Protein AF-A0A1F3Y887-F1 (afdb_monomer)

Structure (mmCIF, N/CA/C/O backbone):
data_AF-A0A1F3Y887-F1
#
_entry.id   AF-A0A1F3Y887-F1
#
loop_
_atom_site.group_PDB
_atom_site.id
_atom_site.type_symbol
_atom_site.label_atom_id
_atom_site.label_alt_id
_atom_site.label_comp_id
_atom_site.label_asym_id
_atom_site.label_entity_id
_atom_site.label_seq_id
_atom_site.pdbx_PDB_ins_code
_atom_site.Cartn_x
_atom_site.Cartn_y
_atom_site.Cartn_z
_atom_site.occupancy
_atom_site.B_iso_or_equiv
_atom_site.auth_seq_id
_atom_site.auth_comp_id
_atom_site.auth_asym_id
_atom_site.auth_atom_id
_atom_site.pdbx_PDB_model_num
ATOM 1 N N . MET A 1 1 ? -9.119 21.225 2.019 1.00 35.03 1 MET A N 1
ATOM 2 C CA . MET A 1 1 ? -7.735 20.967 1.572 1.00 35.03 1 MET A CA 1
ATOM 3 C C . MET A 1 1 ? -7.825 19.909 0.485 1.00 35.03 1 MET A C 1
ATOM 5 O O . MET A 1 1 ? -8.314 18.823 0.764 1.00 35.03 1 MET A O 1
ATOM 9 N N . ILE A 1 2 ? -7.555 20.276 -0.768 1.00 31.62 2 ILE A N 1
ATOM 10 C CA . ILE A 1 2 ? -7.731 19.384 -1.922 1.00 31.62 2 ILE A CA 1
ATOM 11 C C . ILE A 1 2 ? -6.555 18.404 -1.921 1.00 31.62 2 ILE A C 1
ATOM 13 O O . ILE A 1 2 ? -5.409 18.824 -2.046 1.00 31.62 2 ILE A O 1
ATOM 17 N N . LEU A 1 3 ? -6.843 17.116 -1.736 1.00 36.31 3 LEU A N 1
ATOM 18 C CA . LEU A 1 3 ? -5.876 16.026 -1.863 1.00 36.31 3 LEU A CA 1
ATOM 19 C C . LEU A 1 3 ? -5.509 15.873 -3.348 1.00 36.31 3 LEU A C 1
ATOM 21 O O . LEU A 1 3 ? -6.095 15.057 -4.052 1.00 36.31 3 LEU A O 1
ATOM 25 N N . SER A 1 4 ? -4.584 16.685 -3.857 1.00 38.50 4 SER A N 1
ATOM 26 C CA . SER A 1 4 ? -4.051 16.534 -5.215 1.00 38.50 4 SER A CA 1
ATOM 27 C C . SER A 1 4 ? -2.600 16.070 -5.168 1.00 38.50 4 SER A C 1
ATOM 29 O O . SER A 1 4 ? -1.685 16.882 -5.048 1.00 38.50 4 SER A O 1
ATOM 31 N N . ASN A 1 5 ? -2.422 14.750 -5.229 1.00 37.84 5 ASN A N 1
ATOM 32 C CA . ASN A 1 5 ? -1.494 14.032 -6.114 1.00 37.84 5 ASN A CA 1
ATOM 33 C C . ASN A 1 5 ? -1.276 12.620 -5.565 1.00 37.84 5 ASN A C 1
ATOM 35 O O . ASN A 1 5 ? -0.404 12.359 -4.743 1.00 37.84 5 ASN A O 1
ATOM 39 N N . GLY A 1 6 ? -2.107 11.704 -6.045 1.00 40.62 6 GLY A N 1
ATOM 40 C CA . GLY A 1 6 ? -2.045 10.284 -5.736 1.00 40.62 6 GLY A CA 1
ATOM 41 C C . GLY A 1 6 ? -3.241 9.635 -6.396 1.00 40.62 6 GLY A C 1
ATOM 42 O O . GLY A 1 6 ? -4.339 9.730 -5.869 1.00 40.62 6 GLY A O 1
ATOM 43 N N . ASN A 1 7 ? -3.022 9.112 -7.604 1.00 45.59 7 ASN A N 1
ATOM 44 C CA . ASN A 1 7 ? -3.988 8.506 -8.519 1.00 45.59 7 ASN A CA 1
ATOM 45 C C . ASN A 1 7 ? -5.209 7.893 -7.797 1.00 45.59 7 ASN A C 1
ATOM 47 O O . ASN A 1 7 ? -5.225 6.709 -7.453 1.00 45.59 7 ASN A O 1
ATOM 51 N N . SER A 1 8 ? -6.245 8.706 -7.564 1.00 46.03 8 SER A N 1
ATOM 52 C CA . SER A 1 8 ? -7.521 8.291 -6.979 1.00 46.03 8 SER A CA 1
ATOM 53 C C . SER A 1 8 ? -8.412 7.703 -8.065 1.00 46.03 8 SER A C 1
ATOM 55 O O . SER A 1 8 ? -9.610 7.980 -8.101 1.00 46.03 8 SER A O 1
ATOM 57 N N . GLY A 1 9 ? -7.800 6.954 -8.985 1.00 58.66 9 GLY A N 1
ATOM 58 C CA . GLY A 1 9 ? -8.503 6.344 -10.087 1.00 58.66 9 GLY A CA 1
ATOM 59 C C . GLY A 1 9 ? -9.628 5.484 -9.532 1.00 58.66 9 GLY A C 1
ATOM 60 O O . GLY A 1 9 ? -9.416 4.678 -8.613 1.00 58.66 9 GLY A O 1
ATOM 61 N N . THR A 1 10 ? -10.816 5.697 -10.077 1.00 68.31 10 THR A N 1
ATOM 62 C CA . THR A 1 10 ? -11.984 4.840 -9.945 1.00 68.31 10 THR A CA 1
ATOM 63 C C . THR A 1 10 ? -11.599 3.377 -10.161 1.00 68.31 10 THR A C 1
ATOM 65 O O . THR A 1 10 ? -10.573 3.031 -10.759 1.00 68.31 10 THR A O 1
ATOM 68 N N . LEU A 1 11 ? -12.443 2.477 -9.667 1.00 68.12 11 LEU A N 1
ATOM 69 C CA . LEU A 1 11 ? -12.258 1.042 -9.857 1.00 68.12 11 LEU A CA 1
ATOM 70 C C . LEU A 1 11 ? -12.068 0.671 -11.337 1.00 68.12 11 LEU A C 1
ATOM 72 O O . LEU A 1 11 ? -11.242 -0.177 -11.668 1.00 68.12 11 LEU A O 1
ATOM 76 N N . GLU A 1 12 ? -12.797 1.353 -12.216 1.00 73.44 12 GLU A N 1
ATOM 77 C CA . GLU A 1 12 ? -12.747 1.181 -13.665 1.00 73.44 12 GLU A CA 1
ATOM 78 C C . GLU A 1 12 ? -11.388 1.587 -14.246 1.00 73.44 12 GLU A C 1
ATOM 80 O O . GLU A 1 12 ? -10.812 0.841 -15.036 1.00 73.44 12 GLU A O 1
ATOM 85 N N . GLU A 1 13 ? -10.807 2.701 -13.795 1.00 77.75 13 GLU A N 1
ATOM 86 C CA . GLU A 1 13 ? -9.466 3.135 -14.215 1.00 77.75 13 GLU A CA 1
ATOM 87 C C . GLU A 1 13 ? -8.376 2.147 -13.772 1.00 77.75 13 GLU A C 1
ATOM 89 O O . GLU A 1 13 ? -7.423 1.872 -14.513 1.00 77.75 13 GLU A O 1
ATOM 94 N N . ARG A 1 14 ? -8.533 1.541 -12.589 1.00 73.50 14 ARG A N 1
ATOM 95 C CA . ARG A 1 14 ? -7.612 0.502 -12.095 1.00 73.50 14 ARG A CA 1
ATOM 96 C C . ARG A 1 14 ? -7.714 -0.783 -12.921 1.00 73.50 14 ARG A C 1
ATOM 98 O O . ARG A 1 14 ? -6.686 -1.357 -13.283 1.00 73.50 14 ARG A O 1
ATOM 105 N N . ILE A 1 15 ? -8.932 -1.212 -13.262 1.00 78.44 15 ILE A N 1
ATOM 106 C CA . ILE A 1 15 ? -9.165 -2.367 -14.146 1.00 78.44 15 ILE A CA 1
ATOM 107 C C . ILE A 1 15 ? -8.620 -2.087 -15.551 1.00 78.44 15 ILE A C 1
ATOM 109 O O . ILE A 1 15 ? -7.962 -2.954 -16.128 1.00 78.44 15 ILE A O 1
ATOM 113 N N . SER A 1 16 ? -8.821 -0.875 -16.078 1.00 83.81 16 SER A N 1
ATOM 114 C CA . SER A 1 16 ? -8.270 -0.459 -17.371 1.00 83.81 16 SER A CA 1
ATOM 115 C C . SER A 1 16 ? -6.748 -0.553 -17.385 1.00 83.81 16 SER A C 1
ATOM 117 O O . SER A 1 16 ? -6.183 -1.133 -18.305 1.00 83.81 16 SER A O 1
ATOM 119 N N . THR A 1 17 ? -6.084 -0.061 -16.336 1.00 84.75 17 THR A N 1
ATOM 120 C CA . THR A 1 17 ? -4.618 -0.103 -16.230 1.00 84.75 17 THR A CA 1
ATOM 121 C C . THR A 1 17 ? -4.093 -1.544 -16.216 1.00 84.75 17 THR A C 1
ATOM 123 O O . THR A 1 17 ? -3.133 -1.864 -16.917 1.00 84.75 17 THR A O 1
ATOM 126 N N . LEU A 1 18 ? -4.738 -2.444 -15.461 1.00 83.88 18 LEU A N 1
ATOM 127 C CA . LEU A 1 18 ? -4.386 -3.869 -15.454 1.00 83.88 18 LEU A CA 1
ATOM 128 C C . LEU A 1 18 ? -4.587 -4.508 -16.835 1.00 83.88 18 LEU A C 1
ATOM 130 O O . LEU A 1 18 ? -3.723 -5.251 -17.302 1.00 83.88 18 LEU A O 1
ATOM 134 N N . ARG A 1 19 ? -5.716 -4.218 -17.492 1.00 89.88 19 ARG A N 1
ATOM 135 C CA . ARG A 1 19 ? -6.014 -4.693 -18.850 1.00 89.88 19 ARG A CA 1
ATOM 136 C C . ARG A 1 19 ? -4.940 -4.241 -19.836 1.00 89.88 19 ARG A C 1
ATOM 138 O O . ARG A 1 19 ? -4.441 -5.064 -20.599 1.00 89.88 19 ARG A O 1
ATOM 145 N N . ASP A 1 20 ? -4.568 -2.966 -19.812 1.00 90.56 20 ASP A N 1
ATOM 146 C CA . ASP A 1 20 ? -3.582 -2.409 -20.736 1.00 90.56 20 ASP A CA 1
ATOM 147 C C . ASP A 1 20 ? -2.194 -3.029 -20.509 1.00 90.56 20 ASP A C 1
ATOM 149 O O . ASP A 1 20 ? -1.546 -3.442 -21.472 1.00 90.56 20 ASP A O 1
ATOM 153 N N . GLY A 1 21 ? -1.791 -3.229 -19.249 1.00 87.25 21 GLY A N 1
ATOM 154 C CA . GLY A 1 21 ? -0.554 -3.939 -18.914 1.00 87.25 21 GLY A CA 1
ATOM 155 C C . GLY A 1 21 ? -0.535 -5.393 -19.402 1.00 87.25 21 GLY A C 1
ATOM 156 O O . GLY A 1 21 ? 0.460 -5.845 -19.965 1.00 87.25 21 GLY A O 1
ATOM 157 N N . LEU A 1 22 ? -1.647 -6.123 -19.258 1.00 89.81 22 LEU A N 1
ATOM 158 C CA . LEU A 1 22 ? -1.779 -7.494 -19.771 1.00 89.81 22 LEU A CA 1
ATOM 159 C C . LEU A 1 22 ? -1.730 -7.546 -21.301 1.00 89.81 22 LEU A C 1
ATOM 161 O O . LEU A 1 22 ? -1.120 -8.453 -21.868 1.00 89.81 22 LEU A O 1
ATOM 165 N N . ARG A 1 23 ? -2.351 -6.573 -21.973 1.00 93.94 23 ARG A N 1
ATOM 166 C CA . ARG A 1 23 ? -2.296 -6.439 -23.431 1.00 93.94 23 ARG A CA 1
ATOM 167 C C . ARG A 1 23 ? -0.856 -6.230 -23.896 1.00 93.94 23 ARG A C 1
ATOM 169 O O . ARG A 1 23 ? -0.402 -6.905 -24.820 1.00 93.94 23 ARG A O 1
ATOM 176 N N . ASP A 1 24 ? -0.124 -5.335 -23.242 1.00 91.94 24 ASP A N 1
ATOM 177 C CA . ASP A 1 24 ? 1.263 -5.042 -23.599 1.00 91.94 24 ASP A CA 1
ATOM 178 C C . ASP A 1 24 ? 2.195 -6.225 -23.302 1.00 91.94 24 ASP A C 1
ATOM 180 O O . ASP A 1 24 ? 3.060 -6.537 -24.123 1.00 91.94 24 ASP A O 1
ATOM 184 N N . GLU A 1 25 ? 1.967 -6.955 -22.206 1.00 92.19 25 GLU A N 1
ATOM 185 C CA . GLU A 1 25 ? 2.653 -8.217 -21.905 1.00 92.19 25 GLU A CA 1
ATOM 186 C C . GLU A 1 25 ? 2.459 -9.243 -23.036 1.00 92.19 25 GLU A C 1
ATOM 188 O O . GLU A 1 25 ? 3.426 -9.825 -23.535 1.00 92.19 25 GLU A O 1
ATOM 193 N N . MET A 1 26 ? 1.216 -9.449 -23.478 1.00 93.94 26 MET A N 1
ATOM 194 C CA . MET A 1 26 ? 0.894 -10.385 -24.560 1.00 93.94 26 MET A CA 1
ATOM 195 C C . MET A 1 26 ? 1.551 -9.973 -25.885 1.00 93.94 26 MET A C 1
ATOM 197 O O . MET A 1 26 ? 2.146 -10.815 -26.560 1.00 93.94 26 MET A O 1
ATOM 201 N N . ARG A 1 27 ? 1.531 -8.677 -26.226 1.00 92.31 27 ARG A N 1
ATOM 202 C CA . ARG A 1 27 ? 2.238 -8.144 -27.403 1.00 92.31 27 ARG A CA 1
ATOM 203 C C . ARG A 1 27 ? 3.744 -8.357 -27.312 1.00 92.31 27 ARG A C 1
ATOM 205 O O . ARG A 1 27 ? 4.367 -8.747 -28.297 1.00 92.31 27 ARG A O 1
ATOM 212 N N . MET A 1 28 ? 4.343 -8.108 -26.147 1.00 91.19 28 MET A N 1
ATOM 213 C CA . MET A 1 28 ? 5.774 -8.339 -25.940 1.00 91.19 28 MET A CA 1
ATOM 214 C C . MET A 1 28 ? 6.146 -9.806 -26.144 1.00 91.19 28 MET A C 1
ATOM 216 O O . MET A 1 28 ? 7.135 -10.075 -26.821 1.00 91.19 28 MET A O 1
ATOM 220 N N . ARG A 1 29 ? 5.340 -10.749 -25.641 1.00 92.25 29 ARG A N 1
ATOM 221 C CA . ARG A 1 29 ? 5.569 -12.187 -25.856 1.00 92.25 29 ARG A CA 1
ATOM 222 C C . ARG A 1 29 ? 5.519 -12.566 -27.339 1.00 92.25 29 ARG A C 1
ATOM 224 O O . ARG A 1 29 ? 6.389 -13.293 -27.800 1.00 92.25 29 ARG A O 1
ATOM 231 N N . LEU A 1 30 ? 4.557 -12.049 -28.106 1.00 91.38 30 LEU A N 1
ATOM 232 C CA . LEU A 1 30 ? 4.491 -12.302 -29.554 1.00 91.38 30 LEU A CA 1
ATOM 233 C C . LEU A 1 30 ? 5.722 -11.759 -30.287 1.00 91.38 30 LEU A C 1
ATOM 235 O O . LEU A 1 30 ? 6.349 -12.485 -31.058 1.00 91.38 30 LEU A O 1
ATOM 239 N N . ARG A 1 31 ? 6.123 -10.521 -29.976 1.00 91.94 31 ARG A N 1
ATOM 240 C CA . ARG A 1 31 ? 7.325 -9.903 -30.555 1.00 91.94 31 ARG A CA 1
ATOM 241 C C . ARG A 1 31 ? 8.602 -10.655 -30.198 1.00 91.94 31 ARG A C 1
ATOM 243 O O . ARG A 1 31 ? 9.470 -10.798 -31.052 1.00 91.94 31 ARG A O 1
ATOM 250 N N . TYR A 1 32 ? 8.702 -11.171 -28.974 1.00 91.62 32 TYR A N 1
ATOM 251 C CA . TYR A 1 32 ? 9.814 -12.025 -28.549 1.00 91.62 32 TYR A CA 1
ATOM 252 C C . TYR A 1 32 ? 9.936 -13.289 -29.416 1.00 91.62 32 TYR A C 1
ATOM 254 O O . TYR A 1 32 ? 11.041 -13.734 -29.709 1.00 91.62 32 TYR A O 1
ATOM 262 N N . HIS A 1 33 ? 8.813 -13.819 -29.903 1.00 93.88 33 HIS A N 1
ATOM 263 C CA . HIS A 1 33 ? 8.773 -14.942 -30.841 1.00 93.88 33 HIS A CA 1
ATOM 264 C C . HIS A 1 33 ? 8.829 -14.523 -32.323 1.00 93.88 33 HIS A C 1
ATOM 266 O O . HIS A 1 33 ? 8.567 -15.344 -33.199 1.00 93.88 33 HIS A O 1
ATOM 272 N N . GLY A 1 34 ? 9.162 -13.263 -32.627 1.00 94.75 34 GLY A N 1
ATOM 273 C CA . GLY A 1 34 ? 9.266 -12.753 -33.999 1.00 94.75 34 GLY A CA 1
ATOM 274 C C . GLY A 1 34 ? 7.923 -12.545 -34.705 1.00 94.75 34 GLY A C 1
ATOM 275 O O . GLY A 1 34 ? 7.896 -12.322 -35.913 1.00 94.75 34 GLY A O 1
ATOM 276 N N . ILE A 1 35 ? 6.807 -12.604 -33.973 1.00 95.44 35 ILE A N 1
ATOM 277 C CA . ILE A 1 35 ? 5.462 -12.453 -34.527 1.00 95.44 35 ILE A CA 1
ATOM 278 C C . ILE A 1 35 ? 5.025 -10.994 -34.386 1.00 95.44 35 ILE A C 1
ATOM 280 O O . ILE A 1 35 ? 4.927 -10.469 -33.275 1.00 95.44 35 ILE A O 1
ATOM 284 N N . GLN A 1 36 ? 4.734 -10.345 -35.514 1.00 93.94 36 GLN A N 1
ATOM 285 C CA . GLN A 1 36 ? 4.068 -9.041 -35.532 1.00 93.94 36 GLN A CA 1
ATOM 286 C C . GLN A 1 36 ? 2.547 -9.256 -35.521 1.00 93.94 36 GLN A C 1
ATOM 288 O O . GLN A 1 36 ? 2.039 -9.897 -36.444 1.00 93.94 36 GLN A O 1
ATOM 293 N N . PRO A 1 37 ? 1.816 -8.765 -34.502 1.00 91.50 37 PRO A N 1
ATOM 294 C CA . PRO A 1 37 ? 0.368 -8.921 -34.447 1.00 91.50 37 PRO A CA 1
ATOM 295 C C . PRO A 1 37 ? -0.305 -8.234 -35.641 1.00 91.50 37 PRO A C 1
ATOM 297 O O . PRO A 1 37 ? -0.046 -7.064 -35.921 1.00 91.50 37 PRO A O 1
ATOM 300 N N . ASN A 1 38 ? -1.178 -8.958 -36.340 1.00 94.75 38 ASN A N 1
ATOM 301 C CA . ASN A 1 38 ? -2.104 -8.364 -37.305 1.00 94.75 38 ASN A CA 1
ATOM 302 C C . ASN A 1 38 ? -3.398 -7.908 -36.595 1.00 94.75 38 ASN A C 1
ATOM 304 O O . ASN A 1 38 ? -3.539 -8.073 -35.384 1.00 94.75 38 ASN A O 1
ATOM 308 N N . MET A 1 39 ? -4.352 -7.343 -37.341 1.00 95.12 39 MET A N 1
ATOM 309 C CA . MET A 1 39 ? -5.591 -6.804 -36.762 1.00 95.12 39 MET A CA 1
ATOM 310 C C . MET A 1 39 ? -6.402 -7.851 -35.981 1.00 95.12 39 MET A C 1
ATOM 312 O O . MET A 1 39 ? -6.848 -7.570 -34.871 1.00 95.12 39 MET A O 1
ATOM 316 N N . ASP A 1 40 ? -6.551 -9.064 -36.514 1.00 96.00 40 ASP A N 1
ATOM 317 C CA . ASP A 1 40 ? -7.315 -10.129 -35.852 1.00 96.00 40 ASP A CA 1
ATOM 318 C C . ASP A 1 40 ? -6.644 -10.569 -34.546 1.00 96.00 40 ASP A C 1
ATOM 320 O O . ASP A 1 40 ? -7.308 -10.783 -33.531 1.00 96.00 40 ASP A O 1
ATOM 324 N N . MET A 1 41 ? -5.310 -10.639 -34.545 1.00 94.94 41 MET A N 1
ATOM 325 C CA . MET A 1 41 ? -4.537 -10.913 -33.336 1.00 94.94 41 MET A CA 1
ATOM 326 C C . MET A 1 41 ? -4.669 -9.783 -32.314 1.00 94.94 41 MET A C 1
ATOM 328 O O . MET A 1 41 ? -4.807 -10.063 -31.131 1.00 94.94 41 MET A O 1
ATOM 332 N N . GLU A 1 42 ? -4.654 -8.518 -32.733 1.00 95.31 42 GLU A N 1
ATOM 333 C CA . GLU A 1 42 ? -4.853 -7.380 -31.824 1.00 95.31 42 GLU A CA 1
ATOM 334 C C . GLU A 1 42 ? -6.239 -7.407 -31.163 1.00 95.31 42 GLU A C 1
ATOM 336 O O . GLU A 1 42 ? -6.353 -7.153 -29.960 1.00 95.31 42 GLU A O 1
ATOM 341 N N . ILE A 1 43 ? -7.277 -7.789 -31.913 1.00 94.69 43 ILE A N 1
ATOM 342 C CA . ILE A 1 43 ? -8.631 -7.987 -31.382 1.00 94.69 43 ILE A CA 1
ATOM 343 C C . ILE A 1 43 ? -8.650 -9.135 -30.356 1.00 94.69 43 ILE A C 1
ATOM 345 O O . ILE A 1 43 ? -9.168 -8.961 -29.251 1.00 94.69 43 ILE A O 1
ATOM 349 N N . ASP A 1 44 ? -8.051 -10.289 -30.670 1.00 95.06 44 ASP A N 1
ATOM 350 C CA . ASP A 1 44 ? -7.966 -11.428 -29.740 1.00 95.06 44 ASP A CA 1
ATOM 351 C C . ASP A 1 44 ? -7.175 -11.075 -28.468 1.00 95.06 44 ASP A C 1
ATOM 353 O O . ASP A 1 44 ? -7.621 -11.361 -27.355 1.00 95.06 44 ASP A O 1
ATOM 357 N N . ILE A 1 45 ? -6.037 -10.383 -28.601 1.00 94.31 45 ILE A N 1
ATOM 358 C CA . ILE A 1 45 ? -5.246 -9.905 -27.458 1.00 94.31 45 ILE A CA 1
ATOM 359 C C . ILE A 1 45 ? -6.098 -8.988 -26.577 1.00 94.31 45 ILE A C 1
ATOM 361 O O . ILE A 1 45 ? -6.083 -9.145 -25.355 1.00 94.31 45 ILE A O 1
ATOM 365 N N . PHE A 1 46 ? -6.842 -8.047 -27.168 1.00 93.50 46 PHE A N 1
ATOM 366 C CA . PHE A 1 46 ? -7.708 -7.142 -26.415 1.00 93.50 46 PHE A CA 1
ATOM 367 C C . PHE A 1 46 ? -8.731 -7.916 -25.573 1.00 93.50 46 PHE A C 1
ATOM 369 O O . PHE A 1 46 ? -8.774 -7.738 -24.352 1.00 93.50 46 PHE A O 1
ATOM 376 N N . PHE A 1 47 ? -9.491 -8.827 -26.190 1.00 94.06 47 PHE A N 1
ATOM 377 C CA . PHE A 1 47 ? -10.506 -9.611 -25.482 1.00 94.06 47 PHE A CA 1
ATOM 378 C C . PHE A 1 47 ? -9.902 -10.515 -24.402 1.00 94.06 47 PHE A C 1
ATOM 380 O O . PHE A 1 47 ? -10.442 -10.615 -23.298 1.00 94.06 47 PHE A O 1
ATOM 387 N N . ARG A 1 48 ? -8.757 -11.152 -24.671 1.00 93.25 48 ARG A N 1
ATOM 388 C CA . ARG A 1 48 ? -8.070 -11.991 -23.677 1.00 93.25 48 ARG A CA 1
ATOM 389 C C . ARG A 1 48 ? -7.547 -11.180 -22.502 1.00 93.25 48 ARG A C 1
ATOM 391 O O . ARG A 1 48 ? -7.665 -11.626 -21.360 1.00 93.25 48 ARG A O 1
ATOM 398 N N . ALA A 1 49 ? -6.965 -10.013 -22.762 1.00 91.62 49 ALA A N 1
ATOM 399 C CA . ALA A 1 49 ? -6.490 -9.117 -21.717 1.00 91.62 49 ALA A CA 1
ATOM 400 C C . ALA A 1 49 ? -7.653 -8.639 -20.838 1.00 91.62 49 ALA A C 1
ATOM 402 O O . ALA A 1 49 ? -7.530 -8.648 -19.615 1.00 91.62 49 ALA A O 1
ATOM 403 N N . GLU A 1 50 ? -8.797 -8.306 -21.440 1.00 91.25 50 GLU A N 1
ATOM 404 C CA . GLU A 1 50 ? -10.013 -7.916 -20.725 1.00 91.25 50 GLU A CA 1
ATOM 405 C C . GLU A 1 50 ? -10.560 -9.048 -19.846 1.00 91.25 50 GLU A C 1
ATOM 407 O O . GLU A 1 50 ? -10.744 -8.861 -18.641 1.00 91.25 50 GLU A O 1
ATOM 412 N N . GLN A 1 51 ? -10.742 -10.250 -20.402 1.00 92.56 51 GLN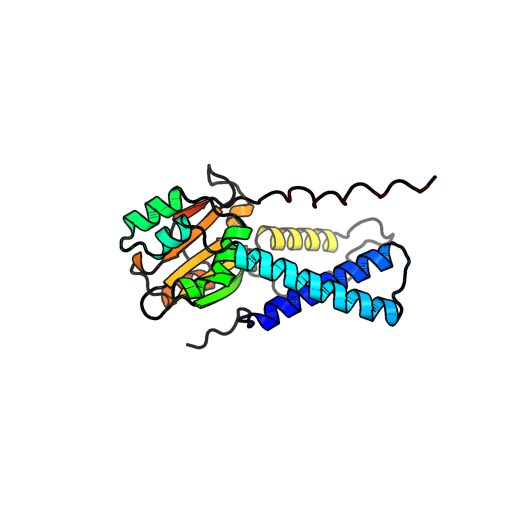 A N 1
ATOM 413 C CA . GLN A 1 51 ? -11.213 -11.406 -19.634 1.00 92.56 51 GLN A CA 1
ATOM 414 C C . GLN A 1 51 ? -10.258 -11.759 -18.490 1.00 92.56 51 GLN A C 1
ATOM 416 O O . GLN A 1 51 ? -10.696 -12.030 -17.371 1.00 92.56 51 GLN A O 1
ATOM 421 N N . LYS A 1 52 ? -8.944 -11.726 -18.743 1.00 90.81 52 LYS A N 1
ATOM 422 C CA . LYS A 1 52 ? -7.928 -12.015 -17.726 1.00 90.81 52 LYS A CA 1
ATOM 423 C C . LYS A 1 52 ? -7.907 -10.942 -16.635 1.00 90.81 52 LYS A C 1
ATOM 425 O O . LYS A 1 52 ? -7.847 -11.300 -15.461 1.00 90.81 52 LYS A O 1
ATOM 430 N N . ALA A 1 53 ? -8.006 -9.659 -16.991 1.00 87.25 53 ALA A N 1
ATOM 431 C CA . ALA A 1 53 ? -8.105 -8.565 -16.025 1.00 87.25 53 ALA A CA 1
ATOM 432 C C . ALA A 1 53 ? -9.342 -8.728 -15.136 1.00 87.25 53 ALA A C 1
ATOM 434 O O . ALA A 1 53 ? -9.219 -8.688 -13.912 1.00 87.25 53 ALA A O 1
ATOM 435 N N . LYS A 1 54 ? -10.507 -9.010 -15.735 1.00 88.75 54 LYS A N 1
ATOM 436 C CA . LYS A 1 54 ? -11.749 -9.274 -15.001 1.00 88.75 54 LYS A CA 1
ATOM 437 C C . LYS A 1 54 ? -11.615 -10.479 -14.068 1.00 88.75 54 LYS A C 1
ATOM 439 O O . LYS A 1 54 ? -11.976 -10.388 -12.903 1.00 88.75 54 LYS A O 1
ATOM 444 N N . ALA A 1 55 ? -11.047 -11.587 -14.541 1.00 89.50 55 ALA A N 1
ATOM 445 C CA . ALA A 1 55 ? -10.877 -12.789 -13.727 1.00 89.50 55 ALA A CA 1
ATOM 446 C C . ALA A 1 55 ? -9.914 -12.573 -12.546 1.00 89.50 55 ALA A C 1
ATOM 448 O O . ALA A 1 55 ? -10.150 -13.085 -11.451 1.00 89.50 55 ALA A O 1
ATOM 449 N N . ILE A 1 56 ? -8.827 -11.817 -12.751 1.00 85.19 56 ILE A N 1
ATOM 450 C CA . ILE A 1 56 ? -7.915 -11.414 -11.671 1.00 85.19 56 ILE A CA 1
ATOM 451 C C . ILE A 1 56 ? -8.660 -10.533 -10.671 1.00 85.19 56 ILE A C 1
ATOM 453 O O . ILE A 1 56 ? -8.579 -10.777 -9.470 1.00 85.19 56 ILE A O 1
ATOM 457 N N . PHE A 1 57 ? -9.401 -9.544 -11.164 1.00 86.44 57 PHE A N 1
ATOM 458 C CA . PHE A 1 57 ? -10.170 -8.633 -10.334 1.00 86.44 57 PHE A CA 1
ATOM 459 C C . PHE A 1 57 ? -11.201 -9.374 -9.472 1.00 86.44 57 PHE A C 1
ATOM 461 O O . PHE A 1 57 ? -11.184 -9.236 -8.251 1.00 86.44 57 PHE A O 1
ATOM 468 N N . ASP A 1 58 ? -12.030 -10.221 -10.084 1.00 88.50 58 ASP A N 1
ATOM 469 C CA . ASP A 1 58 ? -13.047 -11.016 -9.393 1.00 88.50 58 ASP A CA 1
ATOM 470 C C . ASP A 1 58 ? -12.409 -11.924 -8.335 1.00 88.50 58 ASP A C 1
ATOM 472 O O . ASP A 1 58 ? -12.898 -12.015 -7.211 1.00 88.50 58 ASP A O 1
ATOM 476 N N . ARG A 1 59 ? -11.267 -12.550 -8.651 1.00 89.06 59 ARG A N 1
ATOM 477 C CA . ARG A 1 59 ? -10.520 -13.374 -7.690 1.00 89.06 59 ARG A CA 1
ATOM 478 C C . ARG A 1 59 ? -10.047 -12.562 -6.486 1.00 89.06 59 ARG A C 1
ATOM 480 O O . ARG A 1 59 ? -10.180 -13.030 -5.361 1.00 89.06 59 ARG A O 1
ATOM 487 N N . MET A 1 60 ? -9.490 -11.374 -6.715 1.00 85.00 60 MET A N 1
ATOM 488 C CA . MET A 1 60 ? -9.002 -10.509 -5.636 1.00 85.00 60 MET A CA 1
ATOM 489 C C . MET A 1 60 ? -10.147 -9.936 -4.803 1.00 85.00 60 MET A C 1
ATOM 491 O O . MET A 1 60 ? -10.030 -9.848 -3.586 1.00 85.00 60 MET A O 1
ATOM 495 N N . LYS A 1 61 ? -11.273 -9.595 -5.435 1.00 87.31 61 LYS A N 1
ATOM 496 C CA . LYS A 1 61 ? -12.475 -9.153 -4.729 1.00 87.31 61 LYS A CA 1
ATOM 497 C C . LYS A 1 61 ? -13.027 -10.274 -3.846 1.00 87.31 61 LYS A C 1
ATOM 499 O O . LYS A 1 61 ? -13.231 -10.060 -2.657 1.00 87.31 61 LYS A O 1
ATOM 504 N N . ASN A 1 62 ? -13.148 -11.485 -4.390 1.00 92.44 62 ASN A N 1
ATOM 505 C CA . ASN A 1 62 ? -13.647 -12.660 -3.671 1.00 92.44 62 ASN A CA 1
ATOM 506 C C . ASN A 1 62 ? -12.708 -13.16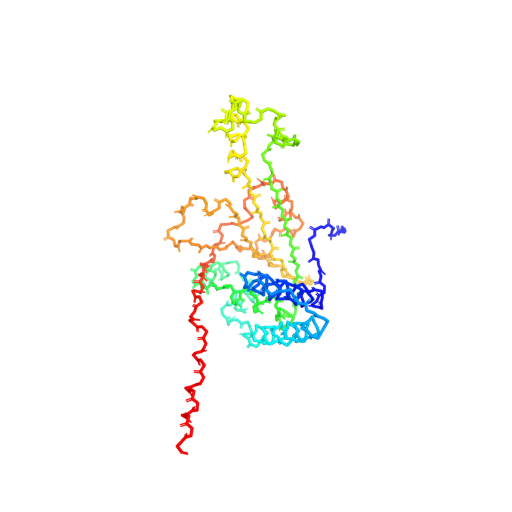0 -2.560 1.00 92.44 62 ASN A C 1
ATOM 508 O O . ASN A 1 62 ? -13.157 -13.904 -1.694 1.00 92.44 62 ASN A O 1
ATOM 512 N N . HIS A 1 63 ? -11.430 -12.755 -2.554 1.00 91.62 63 HIS A N 1
ATOM 513 C CA . HIS A 1 63 ? -10.525 -12.992 -1.416 1.00 91.62 63 HIS A CA 1
ATOM 514 C C . HIS A 1 63 ? -11.045 -12.326 -0.133 1.00 91.62 63 HIS A C 1
ATOM 516 O O . HIS A 1 63 ? -10.817 -12.830 0.963 1.00 91.62 63 HIS A O 1
ATOM 522 N N . GLY A 1 64 ? -11.788 -11.222 -0.274 1.00 93.62 64 GLY A N 1
ATOM 523 C CA . GLY A 1 64 ? -12.415 -10.519 0.837 1.00 93.62 64 GLY A CA 1
ATOM 524 C C . GLY A 1 64 ? -11.412 -9.848 1.775 1.00 93.62 64 GLY A C 1
ATOM 525 O O . GLY A 1 64 ? -10.251 -9.608 1.433 1.00 93.62 64 GLY A O 1
ATOM 526 N N . ILE A 1 65 ? -11.890 -9.523 2.978 1.00 96.06 65 ILE A N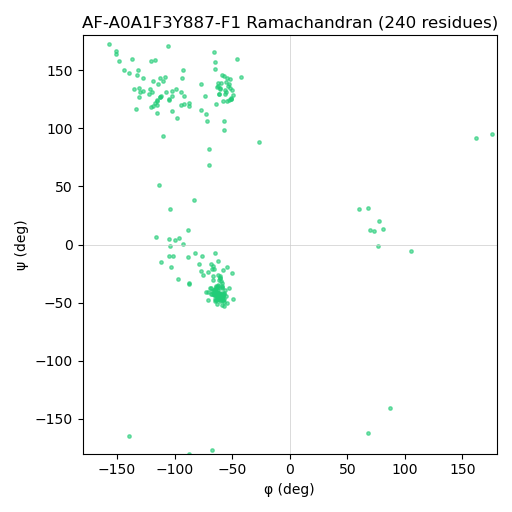 1
ATOM 527 C CA . ILE A 1 65 ? -11.072 -8.965 4.057 1.00 96.06 65 ILE A CA 1
ATOM 528 C C . ILE A 1 65 ? -10.828 -10.060 5.088 1.00 96.06 65 ILE A C 1
ATOM 530 O O . ILE A 1 65 ? -11.775 -10.635 5.629 1.00 96.06 65 ILE A O 1
ATOM 534 N N . LYS A 1 66 ? -9.555 -10.307 5.388 1.00 95.44 66 LYS A N 1
ATOM 535 C CA . LYS A 1 66 ? -9.117 -11.218 6.445 1.00 95.44 66 LYS A CA 1
ATOM 536 C C . LYS A 1 66 ? -9.649 -10.772 7.816 1.00 95.44 66 LYS A C 1
ATOM 538 O O . LYS A 1 66 ? -9.634 -9.582 8.128 1.00 95.44 66 LYS A O 1
ATOM 543 N N . ASP A 1 67 ? -10.103 -11.706 8.648 1.00 97.06 67 ASP A N 1
ATOM 544 C CA . ASP A 1 67 ? -10.796 -11.378 9.903 1.00 97.06 67 ASP A CA 1
ATOM 545 C C . ASP A 1 67 ? -9.918 -10.607 10.894 1.00 97.06 67 ASP A C 1
ATOM 547 O O . ASP A 1 67 ? -10.390 -9.685 11.554 1.00 97.06 67 ASP A O 1
ATOM 551 N N . GLU A 1 68 ? -8.619 -10.891 10.942 1.00 97.00 68 GLU A N 1
ATOM 552 C CA . GLU A 1 68 ? -7.675 -10.144 11.771 1.00 97.00 68 GLU A CA 1
ATOM 553 C C . GLU A 1 68 ? -7.506 -8.688 11.303 1.00 97.00 68 GLU A C 1
ATOM 555 O O . GLU A 1 68 ? -7.305 -7.803 12.135 1.00 97.00 68 GLU A O 1
ATOM 560 N N . LEU A 1 69 ? -7.645 -8.407 9.998 1.00 97.44 69 LEU A N 1
ATOM 561 C CA . LEU A 1 69 ? -7.691 -7.033 9.481 1.00 97.44 69 LEU A CA 1
ATOM 562 C C . LEU A 1 69 ? -9.002 -6.344 9.873 1.00 97.44 69 LEU A C 1
ATOM 564 O O . LEU A 1 69 ? -8.969 -5.191 10.300 1.00 97.44 69 LEU A O 1
ATOM 568 N N . LYS A 1 70 ? -10.143 -7.046 9.809 1.00 98.12 70 LYS A N 1
ATOM 569 C CA . LYS A 1 70 ? -11.425 -6.509 10.308 1.00 98.12 70 LYS A CA 1
ATOM 570 C C . LYS A 1 70 ? -11.330 -6.163 11.793 1.00 98.12 70 LYS A C 1
ATOM 572 O O . LYS A 1 70 ? -11.761 -5.086 12.202 1.00 98.12 70 LYS A O 1
ATOM 577 N N . ALA A 1 71 ? -10.725 -7.047 12.587 1.00 98.00 71 ALA A N 1
ATOM 578 C CA . ALA A 1 71 ? -10.504 -6.841 14.013 1.00 98.00 71 ALA A CA 1
ATOM 579 C C . ALA A 1 71 ? -9.569 -5.653 14.280 1.00 98.00 71 ALA A C 1
ATOM 581 O O . ALA A 1 71 ? -9.863 -4.833 15.145 1.00 98.00 71 ALA A O 1
ATOM 582 N N . LEU A 1 72 ? -8.479 -5.520 13.515 1.00 98.25 72 LEU A N 1
ATOM 583 C CA . LEU A 1 72 ? -7.562 -4.381 13.620 1.00 98.25 72 LEU A CA 1
ATOM 584 C C . LEU A 1 72 ? -8.279 -3.049 13.357 1.00 98.25 72 LEU A C 1
ATOM 586 O O . LEU A 1 72 ? -8.075 -2.087 14.094 1.00 98.25 72 LEU A O 1
ATOM 590 N N . PHE A 1 73 ? -9.124 -3.007 12.327 1.00 97.75 73 PHE A N 1
ATOM 591 C CA . PHE A 1 73 ? -9.845 -1.804 11.910 1.00 97.75 73 PHE A CA 1
ATOM 592 C C . PHE A 1 73 ? -11.041 -1.484 12.812 1.00 97.75 73 PHE A C 1
ATOM 594 O O . PHE A 1 73 ? -11.441 -0.332 12.905 1.00 97.75 73 PHE A O 1
ATOM 601 N N . SER A 1 74 ? -11.575 -2.481 13.518 1.00 96.88 74 SER A N 1
ATOM 602 C CA . SER A 1 74 ? -12.666 -2.308 14.488 1.00 96.88 74 SER A CA 1
ATOM 603 C C . SER A 1 74 ? -12.169 -2.092 15.924 1.00 96.88 74 SER A C 1
ATOM 605 O O . SER A 1 74 ? -12.977 -1.983 16.848 1.00 96.88 74 SER A O 1
ATOM 607 N N . ALA A 1 75 ? -10.851 -2.073 16.148 1.00 97.94 75 ALA A N 1
ATOM 608 C CA . ALA A 1 75 ? -10.277 -1.887 17.474 1.00 97.94 75 ALA A CA 1
ATOM 609 C C . ALA A 1 75 ? -10.654 -0.507 18.036 1.00 97.94 75 ALA A C 1
ATOM 611 O O . ALA A 1 75 ? -10.528 0.511 17.365 1.00 97.94 75 ALA A O 1
ATOM 612 N N . THR A 1 76 ? -11.059 -0.460 19.305 1.00 96.94 76 THR A N 1
ATOM 613 C CA . THR A 1 76 ? -11.489 0.794 19.965 1.00 96.94 76 THR A CA 1
ATOM 614 C C . THR A 1 76 ? -10.412 1.392 20.863 1.00 96.94 76 THR A C 1
ATOM 616 O O . THR A 1 76 ? -10.543 2.505 21.369 1.00 96.94 76 THR A O 1
ATOM 619 N N . ARG A 1 77 ? -9.329 0.643 21.105 1.00 97.69 77 ARG A N 1
ATOM 620 C CA . ARG A 1 77 ? -8.240 1.032 22.002 1.00 97.69 77 ARG A CA 1
ATOM 621 C C . ARG A 1 77 ? -6.896 0.837 21.322 1.00 97.69 77 ARG A C 1
ATOM 623 O O . ARG A 1 77 ? -6.603 -0.238 20.806 1.00 97.69 77 ARG A O 1
ATOM 630 N N . LYS A 1 78 ? -6.012 1.833 21.437 1.00 96.69 78 LYS A N 1
ATOM 631 C CA . LYS A 1 78 ? -4.638 1.779 20.905 1.00 96.69 78 LYS A CA 1
ATOM 632 C C . LYS A 1 78 ? -3.898 0.493 21.290 1.00 96.69 78 LYS A C 1
ATOM 634 O O . LYS A 1 78 ? -3.311 -0.160 20.436 1.00 96.69 78 LYS A O 1
ATOM 639 N N . LYS A 1 79 ? -3.959 0.092 22.566 1.00 96.94 79 LYS A N 1
ATOM 640 C CA . LYS A 1 79 ? -3.301 -1.132 23.068 1.00 96.94 79 LYS A CA 1
ATOM 641 C C . LYS A 1 79 ? -3.781 -2.399 22.348 1.00 96.94 79 LYS A C 1
ATOM 643 O O . LYS A 1 79 ? -2.991 -3.308 22.115 1.00 96.94 79 LYS A O 1
ATOM 648 N N . GLU A 1 80 ? -5.065 -2.461 22.014 1.00 97.88 80 GLU A N 1
ATOM 649 C CA . GLU A 1 80 ? -5.652 -3.582 21.286 1.00 97.88 80 GLU A CA 1
ATOM 650 C C . GLU A 1 80 ? -5.181 -3.601 19.832 1.00 97.88 80 GLU A C 1
ATOM 652 O O . GLU A 1 80 ? -4.699 -4.635 19.377 1.00 97.88 80 GLU A O 1
ATOM 657 N N . ALA A 1 81 ? -5.224 -2.455 19.150 1.00 97.69 81 ALA A N 1
ATOM 658 C CA . ALA A 1 81 ? -4.735 -2.334 17.780 1.00 97.69 81 ALA A CA 1
ATOM 659 C C . ALA A 1 81 ? -3.252 -2.727 17.663 1.00 97.69 81 ALA A C 1
ATOM 661 O O . ALA A 1 81 ? -2.890 -3.504 16.786 1.00 97.69 81 ALA A O 1
ATOM 662 N N . VAL A 1 82 ? -2.405 -2.272 18.597 1.00 97.25 82 VAL A N 1
ATOM 663 C CA . VAL A 1 82 ? -0.981 -2.657 18.667 1.00 97.25 82 VAL A CA 1
ATOM 664 C C . VAL A 1 82 ? -0.819 -4.169 18.830 1.00 97.25 82 VAL A C 1
ATOM 666 O O . VAL A 1 82 ? -0.004 -4.778 18.141 1.00 97.25 82 VAL A O 1
ATOM 669 N N . ARG A 1 83 ? -1.602 -4.792 19.720 1.00 97.50 83 ARG A N 1
ATOM 670 C CA . ARG A 1 83 ? -1.556 -6.242 19.945 1.00 97.50 83 ARG A CA 1
ATOM 671 C C . ARG A 1 83 ? -1.948 -7.019 18.687 1.00 97.50 83 ARG A C 1
ATOM 673 O O . ARG A 1 83 ? -1.265 -7.978 18.352 1.00 97.50 83 ARG A O 1
ATOM 680 N N . ILE A 1 84 ? -3.031 -6.619 18.016 1.00 98.00 84 ILE A N 1
ATOM 681 C CA . ILE A 1 84 ? -3.511 -7.282 16.794 1.00 98.00 84 ILE A CA 1
ATOM 682 C C . ILE A 1 84 ? -2.488 -7.116 15.669 1.00 98.00 84 ILE A C 1
ATOM 684 O O . ILE A 1 84 ? -2.106 -8.105 15.050 1.00 98.00 84 ILE A O 1
ATOM 688 N N . ALA A 1 85 ? -2.001 -5.893 15.441 1.00 96.56 85 ALA A N 1
ATOM 689 C CA . ALA A 1 85 ? -1.000 -5.611 14.416 1.00 96.56 85 ALA A CA 1
ATOM 690 C C . ALA A 1 85 ? 0.278 -6.441 14.621 1.00 96.56 85 ALA A C 1
ATOM 692 O O . ALA A 1 85 ? 0.786 -7.024 13.667 1.00 96.56 85 ALA A O 1
ATOM 693 N N . GLY A 1 86 ? 0.737 -6.580 15.871 1.00 94.19 86 GLY A N 1
ATOM 694 C CA . GLY A 1 86 ? 1.937 -7.349 16.207 1.00 94.19 86 GLY A CA 1
ATOM 695 C C . GLY A 1 86 ? 1.838 -8.859 15.961 1.00 94.19 86 GLY A C 1
ATOM 696 O O . GLY A 1 86 ? 2.871 -9.510 15.822 1.00 94.19 86 GLY A O 1
ATOM 697 N N . THR A 1 87 ? 0.633 -9.435 15.887 1.00 94.75 87 THR A N 1
ATOM 698 C CA . THR A 1 87 ? 0.438 -10.857 15.537 1.00 94.75 87 THR A CA 1
ATOM 699 C C . THR A 1 87 ? -0.068 -11.059 14.111 1.00 94.75 87 THR A C 1
ATOM 701 O O . THR A 1 87 ? -0.125 -12.190 13.628 1.00 94.75 87 THR A O 1
ATOM 704 N N . LEU A 1 88 ? -0.463 -9.984 13.429 1.00 95.38 88 LEU A N 1
ATOM 705 C CA . LEU A 1 88 ? -0.998 -10.040 12.080 1.00 95.38 88 LEU A CA 1
ATOM 706 C C . LEU A 1 88 ? 0.122 -10.317 11.072 1.00 95.38 88 LEU A C 1
ATOM 708 O O . LEU A 1 88 ? 1.123 -9.607 10.998 1.00 95.38 88 LEU A O 1
ATOM 712 N N . THR A 1 89 ? -0.098 -11.336 10.244 1.00 94.31 89 THR A N 1
ATOM 713 C CA . THR A 1 89 ? 0.638 -11.527 8.992 1.00 94.31 89 THR A CA 1
ATOM 714 C C . THR A 1 89 ? -0.266 -11.154 7.830 1.00 94.31 89 THR A C 1
ATOM 716 O O . THR A 1 89 ? -1.363 -11.711 7.694 1.00 94.31 89 THR A O 1
ATOM 719 N N . MET A 1 90 ? 0.210 -10.225 7.010 1.00 93.56 90 MET A N 1
ATOM 720 C CA . MET A 1 90 ? -0.469 -9.713 5.831 1.00 93.56 90 MET A CA 1
ATOM 721 C C . MET A 1 90 ? 0.312 -10.091 4.574 1.00 93.56 90 MET A C 1
ATOM 723 O O . MET A 1 90 ? 1.536 -10.008 4.531 1.00 93.56 90 MET A O 1
ATOM 727 N N . THR A 1 91 ? -0.400 -10.502 3.537 1.00 92.06 91 THR A N 1
ATOM 728 C CA . THR A 1 91 ? 0.158 -10.754 2.209 1.00 92.06 91 THR A CA 1
ATOM 729 C C . THR A 1 91 ? -0.238 -9.649 1.237 1.00 92.06 91 THR A C 1
ATOM 731 O O . THR A 1 91 ? -1.129 -8.842 1.514 1.00 92.06 91 THR A O 1
ATOM 734 N N . GLN A 1 92 ? 0.357 -9.643 0.042 1.00 88.81 92 GLN A N 1
ATOM 735 C CA . GLN A 1 92 ? -0.110 -8.769 -1.037 1.00 88.81 92 GLN A CA 1
ATOM 736 C C . GLN A 1 92 ? -1.597 -9.002 -1.359 1.00 88.81 92 GLN A C 1
ATOM 738 O O . GLN A 1 92 ? -2.329 -8.040 -1.587 1.00 88.81 92 GLN A O 1
ATOM 743 N N . ARG A 1 93 ? -2.064 -10.260 -1.344 1.00 89.88 93 ARG A N 1
ATOM 744 C CA . ARG A 1 93 ? -3.479 -10.586 -1.594 1.00 89.88 93 ARG A CA 1
ATOM 745 C C . ARG A 1 93 ? -4.388 -10.015 -0.513 1.00 89.88 93 ARG A C 1
ATOM 747 O O . ARG A 1 93 ? -5.440 -9.488 -0.848 1.00 89.88 93 ARG A O 1
ATOM 754 N N . ASP A 1 94 ? -3.961 -10.056 0.747 1.00 94.25 94 ASP A N 1
ATOM 755 C CA . ASP A 1 94 ? -4.730 -9.492 1.861 1.00 94.25 94 ASP A CA 1
ATOM 756 C C . ASP A 1 94 ? -4.851 -7.969 1.755 1.00 94.25 94 ASP A C 1
ATOM 758 O O . ASP A 1 94 ? -5.941 -7.429 1.931 1.00 94.25 94 ASP A O 1
ATOM 762 N N . LEU A 1 95 ? -3.761 -7.271 1.412 1.00 93.38 95 LEU A N 1
ATOM 763 C CA . LEU A 1 95 ? -3.795 -5.821 1.218 1.00 93.38 95 LEU A CA 1
ATOM 764 C C . LEU A 1 95 ? -4.686 -5.431 0.030 1.00 93.38 95 LEU A C 1
ATOM 766 O O . LEU A 1 95 ? -5.485 -4.503 0.138 1.00 93.38 95 LEU A O 1
ATOM 770 N N . VAL A 1 96 ? -4.588 -6.145 -1.096 1.00 90.75 96 VAL A N 1
ATOM 771 C CA . VAL A 1 96 ? -5.463 -5.906 -2.255 1.00 90.75 96 VAL A CA 1
ATOM 772 C C . VAL A 1 96 ? -6.921 -6.217 -1.908 1.00 90.75 96 VAL A C 1
ATOM 774 O O . VAL A 1 96 ? -7.798 -5.420 -2.232 1.00 90.75 96 VAL A O 1
ATOM 777 N N . GLY A 1 97 ? -7.186 -7.323 -1.211 1.00 92.50 97 GLY A N 1
ATOM 778 C CA . GLY A 1 97 ? -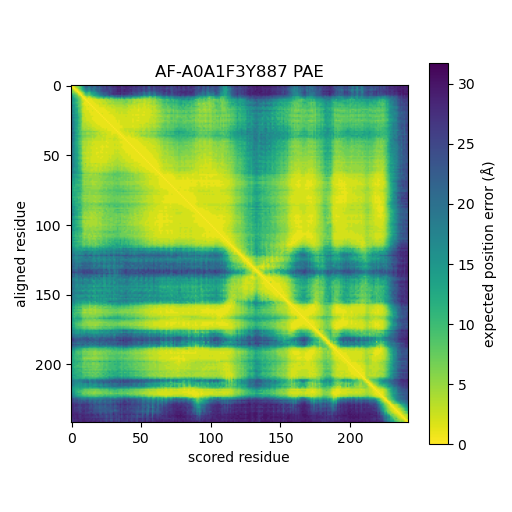8.520 -7.681 -0.729 1.00 92.50 97 GLY A CA 1
ATOM 779 C C . GLY A 1 97 ? -9.113 -6.596 0.169 1.00 92.50 97 GLY A C 1
ATOM 780 O O . GLY A 1 97 ? -10.259 -6.197 -0.030 1.00 92.50 97 GLY A O 1
ATOM 781 N N . LEU A 1 98 ? -8.312 -6.031 1.077 1.00 95.44 98 LEU A N 1
ATOM 782 C CA . LEU A 1 98 ? -8.702 -4.882 1.891 1.00 95.44 98 LEU A CA 1
ATOM 783 C C . LEU A 1 98 ? -9.011 -3.645 1.039 1.00 95.44 98 LEU A C 1
ATOM 785 O O . LEU A 1 98 ? -10.049 -3.022 1.233 1.00 95.44 98 LEU A O 1
ATOM 789 N N . ILE A 1 99 ? -8.157 -3.297 0.074 1.00 93.38 99 ILE A N 1
ATOM 790 C CA . ILE A 1 99 ? -8.378 -2.154 -0.829 1.00 93.38 99 ILE A CA 1
ATOM 791 C C . ILE A 1 99 ? -9.703 -2.290 -1.585 1.00 93.38 99 ILE A C 1
ATOM 793 O O . ILE A 1 99 ? -10.471 -1.331 -1.652 1.00 93.38 99 ILE A O 1
ATOM 797 N N . LEU A 1 100 ? -9.973 -3.470 -2.143 1.00 91.00 100 LEU A N 1
ATOM 798 C CA . LEU A 1 100 ? -11.144 -3.709 -2.986 1.00 91.00 100 LEU A CA 1
ATOM 799 C C . LEU A 1 100 ? -12.452 -3.837 -2.200 1.00 91.00 100 LEU A C 1
ATOM 801 O O . LEU A 1 100 ? -13.508 -3.555 -2.761 1.00 91.00 100 LEU A O 1
ATOM 805 N N . ASN A 1 101 ? -12.384 -4.246 -0.932 1.00 94.75 101 ASN A N 1
ATOM 806 C CA . ASN A 1 101 ? -13.561 -4.544 -0.116 1.00 94.75 101 ASN A CA 1
ATOM 807 C C . ASN A 1 101 ? -13.714 -3.616 1.103 1.00 94.75 101 ASN A C 1
ATOM 809 O O . ASN A 1 101 ? -14.603 -3.828 1.917 1.00 94.75 101 ASN A O 1
ATOM 813 N N . CYS A 1 102 ? -12.893 -2.568 1.260 1.00 94.88 102 CYS A N 1
ATOM 814 C CA . CYS A 1 102 ? -12.959 -1.668 2.425 1.00 94.88 102 CYS A CA 1
ATOM 815 C C . CYS A 1 102 ? -14.327 -0.987 2.625 1.00 94.88 102 CYS A C 1
ATOM 817 O O . CYS A 1 102 ? -14.665 -0.621 3.751 1.00 94.88 102 CYS A O 1
ATOM 819 N N . ALA A 1 103 ? -15.139 -0.879 1.569 1.00 94.06 103 ALA A N 1
ATOM 820 C CA . ALA A 1 103 ? -16.518 -0.407 1.654 1.00 94.06 103 ALA A CA 1
ATOM 821 C C . ALA A 1 103 ? -17.401 -1.298 2.551 1.00 94.06 103 ALA A C 1
ATOM 823 O O . ALA A 1 103 ? -18.299 -0.777 3.208 1.00 94.06 103 ALA A O 1
ATOM 824 N N . ASP A 1 104 ? -17.100 -2.597 2.664 1.00 95.19 104 ASP A N 1
ATOM 825 C CA . ASP A 1 104 ? -17.799 -3.530 3.561 1.00 95.19 104 ASP A CA 1
ATOM 826 C C . ASP A 1 104 ? -17.563 -3.190 5.045 1.00 95.19 104 ASP A C 1
ATOM 828 O O . ASP A 1 104 ? -18.328 -3.603 5.914 1.00 95.19 104 ASP A O 1
ATOM 832 N N . LEU A 1 105 ? -16.516 -2.409 5.344 1.00 96.12 105 LEU A N 1
ATOM 833 C CA . LEU A 1 105 ? -16.234 -1.842 6.668 1.00 96.12 105 LEU A CA 1
ATOM 834 C C . LEU A 1 105 ? -16.750 -0.401 6.817 1.00 96.12 105 LEU A C 1
ATOM 836 O O . LEU A 1 105 ? -16.461 0.260 7.813 1.00 96.12 105 LEU A O 1
ATOM 840 N N . GLY A 1 106 ? -17.465 0.122 5.817 1.00 96.44 106 GLY A N 1
ATOM 841 C CA . GLY A 1 106 ? -17.897 1.518 5.777 1.00 96.44 106 GLY A CA 1
ATOM 842 C C . GLY A 1 106 ? -16.738 2.505 5.616 1.00 96.44 106 GLY A C 1
ATOM 843 O O . GLY A 1 106 ? -16.802 3.609 6.157 1.00 96.44 106 GLY A O 1
ATOM 844 N N . LEU A 1 107 ? -15.664 2.108 4.923 1.00 96.31 107 LEU A N 1
ATOM 845 C CA . LEU A 1 107 ? -14.465 2.920 4.694 1.00 96.31 107 LEU A CA 1
ATOM 846 C C . LEU A 1 107 ? -14.250 3.206 3.207 1.00 96.31 107 LEU A C 1
ATOM 848 O O . LEU A 1 107 ? -14.714 2.478 2.331 1.00 96.31 107 LEU A O 1
ATOM 852 N N . ARG A 1 108 ? -13.491 4.265 2.928 1.00 95.44 108 ARG A N 1
ATOM 853 C CA . ARG A 1 108 ? -12.989 4.617 1.595 1.00 95.44 108 ARG A CA 1
ATOM 854 C C . ARG A 1 108 ? -11.479 4.465 1.552 1.00 95.44 108 ARG A C 1
ATOM 856 O O . ARG A 1 108 ? -10.809 4.780 2.531 1.00 95.44 108 ARG A O 1
ATOM 863 N N . HIS A 1 109 ? -10.951 4.015 0.416 1.00 94.62 109 HIS A N 1
ATOM 864 C CA . HIS A 1 109 ? -9.512 3.869 0.188 1.00 94.62 109 HIS A CA 1
ATOM 865 C C . HIS A 1 109 ? -8.941 5.050 -0.601 1.00 94.62 109 HIS A C 1
ATOM 867 O O . HIS A 1 109 ? -9.463 5.419 -1.653 1.00 94.62 109 HIS A O 1
ATOM 873 N N . HIS A 1 110 ? -7.811 5.572 -0.132 1.00 92.31 110 HIS A N 1
ATOM 874 C CA . HIS A 1 110 ? -6.991 6.562 -0.815 1.00 92.31 110 HIS A CA 1
ATOM 875 C C . HIS A 1 110 ? -5.541 6.073 -0.887 1.00 92.31 110 HIS A C 1
ATOM 877 O O . HIS A 1 110 ? -5.034 5.436 0.039 1.00 92.31 110 HIS A O 1
ATOM 883 N N . LEU A 1 111 ? -4.871 6.365 -2.001 1.00 90.00 111 LEU A N 1
ATOM 884 C CA . LEU A 1 111 ? -3.454 6.073 -2.193 1.00 90.00 111 LEU A CA 1
ATOM 885 C C . LEU A 1 111 ? -2.683 7.385 -2.266 1.00 90.00 111 LEU A C 1
ATOM 887 O O . LEU A 1 111 ? -2.994 8.247 -3.085 1.00 90.00 111 LEU A O 1
ATOM 891 N N . PHE A 1 112 ? -1.655 7.498 -1.442 1.00 88.25 112 PHE A N 1
ATOM 892 C CA . PHE A 1 112 ? -0.693 8.583 -1.488 1.00 88.25 112 PHE A CA 1
ATOM 893 C C . PHE A 1 112 ? 0.698 8.000 -1.707 1.00 88.25 112 PHE A C 1
ATOM 895 O O . PHE A 1 112 ? 1.089 7.033 -1.056 1.00 88.25 112 PHE A O 1
ATOM 902 N N . THR A 1 113 ? 1.453 8.594 -2.624 1.00 86.75 113 THR A N 1
ATOM 903 C CA . THR A 1 113 ? 2.826 8.183 -2.900 1.00 86.75 113 THR A CA 1
ATOM 904 C C . THR A 1 113 ? 3.707 9.413 -2.891 1.00 86.75 113 THR A C 1
ATOM 906 O O . THR A 1 113 ? 3.453 10.371 -3.621 1.00 86.75 113 THR A O 1
ATOM 909 N N . LYS A 1 114 ? 4.780 9.365 -2.103 1.00 86.62 114 LYS A N 1
ATOM 910 C CA . LYS A 1 114 ? 5.793 10.413 -2.068 1.00 86.62 114 LYS A CA 1
ATOM 911 C C . LYS A 1 114 ? 7.144 9.826 -2.401 1.00 86.62 114 LYS A C 1
ATOM 913 O O . LYS A 1 114 ? 7.570 8.828 -1.828 1.00 86.62 114 LYS A O 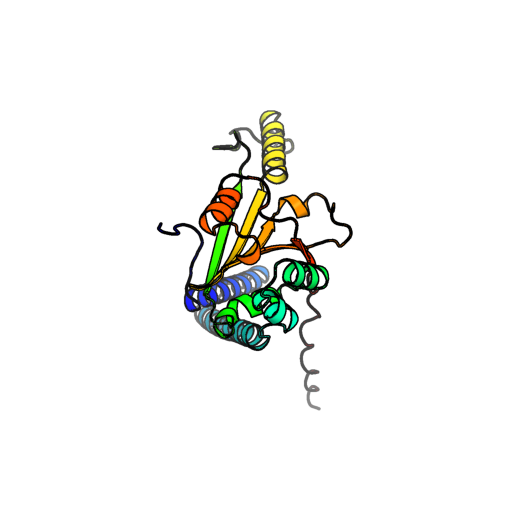1
ATOM 918 N N . GLU A 1 115 ? 7.820 10.472 -3.334 1.00 84.25 115 GLU A N 1
ATOM 919 C CA . GLU A 1 115 ? 9.215 10.204 -3.628 1.00 84.25 115 GLU A CA 1
ATOM 920 C C . GLU A 1 115 ? 10.075 11.299 -3.002 1.00 84.25 115 GLU A C 1
ATOM 922 O O . GLU A 1 115 ? 9.853 12.490 -3.235 1.00 84.25 115 GLU A O 1
ATOM 927 N N . PHE A 1 116 ? 11.071 10.879 -2.233 1.00 81.56 116 PHE A N 1
ATOM 928 C CA . PHE A 1 116 ? 12.118 11.731 -1.701 1.00 81.56 116 PHE A CA 1
ATOM 929 C C . PHE A 1 116 ? 13.371 11.533 -2.537 1.00 81.56 116 PHE A C 1
ATOM 931 O O . PHE A 1 116 ? 13.961 10.446 -2.567 1.00 81.56 116 PHE A O 1
ATOM 938 N N . ARG A 1 117 ? 13.764 12.600 -3.230 1.00 76.06 117 ARG A N 1
ATOM 939 C CA . ARG A 1 117 ? 15.032 12.657 -3.949 1.00 76.06 117 ARG A CA 1
ATOM 940 C C . ARG A 1 117 ? 16.092 13.288 -3.055 1.00 76.06 117 ARG A C 1
ATOM 942 O O . ARG A 1 117 ? 15.765 14.201 -2.296 1.00 76.06 117 ARG A O 1
ATOM 949 N N . PRO A 1 118 ? 17.344 12.819 -3.124 1.00 72.94 118 PRO A N 1
ATOM 950 C CA . PRO A 1 118 ? 18.422 13.468 -2.398 1.00 72.94 118 PRO A CA 1
ATOM 951 C C . PRO A 1 118 ? 18.608 14.904 -2.911 1.00 72.94 118 PRO A C 1
ATOM 953 O O . PRO A 1 118 ? 18.553 15.104 -4.130 1.00 72.94 118 PRO A O 1
ATOM 956 N N . PRO A 1 119 ? 18.845 15.890 -2.030 1.00 71.44 119 PRO A N 1
ATOM 957 C CA . PRO A 1 119 ? 19.142 17.255 -2.455 1.00 71.44 119 PRO A CA 1
ATOM 958 C C . PRO A 1 119 ? 20.341 17.297 -3.411 1.00 71.44 119 PRO A C 1
ATOM 960 O O . PRO A 1 119 ? 21.324 16.584 -3.196 1.00 71.44 119 PRO A O 1
ATOM 963 N N . GLY A 1 120 ? 20.285 18.133 -4.450 1.00 72.00 120 GLY A N 1
ATOM 964 C CA . GLY A 1 120 ? 21.381 18.291 -5.414 1.00 72.00 120 GLY A CA 1
ATOM 965 C C . GLY A 1 120 ? 21.428 17.207 -6.493 1.00 72.00 120 GLY A C 1
ATOM 966 O O . GLY A 1 120 ? 22.433 17.073 -7.191 1.00 72.00 120 GLY A O 1
ATOM 967 N N . THR A 1 121 ? 20.357 16.422 -6.630 1.00 71.19 121 THR A N 1
ATOM 968 C CA . THR A 1 121 ? 20.184 15.438 -7.715 1.00 71.19 121 THR A CA 1
ATOM 969 C C . THR A 1 121 ? 19.207 15.929 -8.785 1.00 71.19 121 THR A C 1
ATOM 971 O O . THR A 1 121 ? 18.978 15.252 -9.792 1.00 71.19 121 THR A O 1
ATOM 974 N N . GLU A 1 122 ? 18.640 17.124 -8.595 1.00 72.81 122 GLU A N 1
ATOM 975 C CA . GLU A 1 122 ? 17.781 17.782 -9.566 1.00 72.81 122 GLU A CA 1
ATOM 976 C C . GLU A 1 122 ? 18.575 18.107 -10.838 1.00 72.81 122 GLU A C 1
ATOM 978 O O . GLU A 1 122 ? 19.566 18.831 -10.808 1.00 72.81 122 GLU A O 1
ATOM 983 N N . GLY A 1 123 ? 18.140 17.569 -11.980 1.00 68.81 123 GLY A N 1
ATOM 984 C CA . GLY A 1 123 ? 18.781 17.855 -13.264 1.00 68.81 123 GLY A CA 1
ATOM 985 C C . GLY A 1 123 ? 20.087 17.099 -13.514 1.00 68.81 123 GLY A C 1
ATOM 986 O O . GLY A 1 123 ? 20.852 17.517 -14.377 1.00 68.81 123 GLY A O 1
ATOM 987 N N . LEU A 1 124 ? 20.339 15.984 -12.815 1.00 75.31 124 LEU A N 1
ATOM 988 C CA . LEU A 1 124 ? 21.440 15.078 -13.151 1.00 75.31 124 LEU A CA 1
ATOM 989 C C . LEU A 1 124 ? 21.284 14.589 -14.607 1.00 75.31 124 LEU A C 1
ATOM 991 O O . LEU A 1 124 ? 20.408 13.778 -14.906 1.00 75.31 124 LEU A O 1
ATOM 995 N N . GLN A 1 125 ? 22.116 15.110 -15.510 1.00 78.38 125 GLN A N 1
ATOM 996 C CA . GLN A 1 125 ? 22.141 14.752 -16.930 1.00 78.38 125 GLN A CA 1
ATOM 997 C C . GLN A 1 125 ? 23.400 13.938 -17.247 1.00 78.38 125 GLN A C 1
ATOM 999 O O . GLN A 1 125 ? 24.457 14.208 -16.667 1.00 78.38 125 GLN A O 1
ATOM 1004 N N . PRO A 1 126 ? 23.313 12.950 -18.154 1.00 79.75 126 PRO A N 1
ATOM 1005 C CA . PRO A 1 126 ? 24.494 12.241 -18.620 1.00 79.75 126 PRO A CA 1
ATOM 1006 C C . PRO A 1 126 ? 25.455 13.233 -19.299 1.00 79.75 126 PRO A C 1
ATOM 1008 O O . PRO A 1 126 ? 25.003 14.059 -20.097 1.00 79.75 126 PRO A O 1
ATOM 1011 N N . PRO A 1 127 ? 26.766 13.191 -18.999 1.00 81.50 127 PRO A N 1
ATOM 1012 C CA . PRO A 1 127 ? 27.729 14.037 -19.690 1.00 81.50 127 PRO A CA 1
ATOM 1013 C C . PRO A 1 127 ? 27.801 13.659 -21.175 1.00 81.50 127 PRO A C 1
ATOM 1015 O O . PRO A 1 127 ? 27.575 12.509 -21.551 1.00 81.50 127 PRO A O 1
ATOM 1018 N N . VAL A 1 128 ? 28.120 14.635 -22.028 1.00 81.31 128 VAL A N 1
ATOM 1019 C CA . VAL A 1 128 ? 28.159 14.457 -23.493 1.00 81.31 128 VAL A CA 1
ATOM 1020 C C . VAL A 1 128 ? 29.190 13.393 -23.907 1.00 81.31 128 VAL A C 1
ATOM 1022 O O . VAL A 1 128 ? 29.017 12.709 -24.910 1.00 81.31 128 VAL A O 1
ATOM 1025 N N . ASP A 1 129 ? 30.222 13.196 -23.091 1.00 81.94 129 ASP A N 1
ATOM 1026 C CA . ASP A 1 129 ? 31.358 12.299 -23.277 1.00 81.94 129 ASP A CA 1
ATOM 1027 C C . ASP A 1 129 ? 31.369 11.154 -22.245 1.00 81.94 129 ASP A C 1
ATOM 1029 O O . ASP A 1 129 ? 32.367 10.910 -21.571 1.00 81.94 129 ASP A O 1
ATOM 1033 N N . MET A 1 130 ? 30.261 10.421 -22.075 1.00 81.25 130 MET A N 1
ATOM 1034 C CA . MET A 1 130 ? 30.211 9.302 -21.110 1.00 81.25 130 MET A CA 1
ATOM 1035 C C . MET A 1 130 ? 31.200 8.168 -21.412 1.00 81.25 130 MET A C 1
ATOM 1037 O O . MET A 1 130 ? 31.649 7.482 -20.490 1.00 81.25 130 MET A O 1
ATOM 1041 N N . ILE A 1 131 ? 31.508 7.945 -22.688 1.00 82.56 131 ILE A N 1
ATOM 1042 C CA . ILE A 1 131 ? 32.297 6.812 -23.170 1.00 82.56 131 ILE A CA 1
ATOM 1043 C C . ILE A 1 131 ? 33.546 7.360 -23.859 1.00 82.56 131 ILE A C 1
ATOM 1045 O O . ILE A 1 131 ? 33.449 8.265 -24.686 1.00 82.56 131 ILE A O 1
ATOM 1049 N N . ALA A 1 132 ? 34.710 6.821 -23.502 1.00 80.00 132 ALA A N 1
ATOM 1050 C CA . ALA A 1 132 ? 35.984 7.203 -24.093 1.00 80.00 132 ALA A CA 1
ATOM 1051 C C . ALA A 1 132 ? 36.043 6.841 -25.587 1.00 80.00 132 ALA A C 1
ATOM 1053 O O . ALA A 1 132 ? 35.359 5.919 -26.053 1.00 80.00 132 ALA A O 1
ATOM 1054 N N . GLU A 1 133 ? 36.904 7.531 -26.338 1.00 70.06 133 GLU A N 1
ATOM 1055 C CA . GLU A 1 133 ? 37.194 7.164 -27.725 1.00 70.06 133 GLU A CA 1
ATOM 1056 C C . GLU A 1 133 ? 37.633 5.693 -27.800 1.00 70.06 133 GLU A C 1
ATOM 1058 O O . GLU A 1 133 ? 38.547 5.255 -27.104 1.00 70.06 133 GLU A O 1
ATOM 1063 N N . GLY A 1 134 ? 36.924 4.905 -28.613 1.00 73.31 134 GLY A N 1
ATOM 1064 C CA . GLY A 1 134 ? 37.098 3.451 -28.700 1.00 73.31 134 GLY A CA 1
ATOM 1065 C C . GLY A 1 134 ? 35.994 2.622 -28.033 1.00 73.31 134 GLY A C 1
ATOM 1066 O O . GLY A 1 134 ? 35.985 1.403 -28.194 1.00 73.31 134 GLY A O 1
ATOM 1067 N N . GLY A 1 135 ? 35.037 3.245 -27.334 1.00 75.25 135 GLY A N 1
ATOM 1068 C CA . GLY A 1 135 ? 33.750 2.624 -26.985 1.00 75.25 135 GLY A CA 1
ATOM 1069 C C . GLY A 1 135 ? 33.767 1.607 -25.836 1.00 75.25 135 GLY A C 1
ATOM 1070 O O . GLY A 1 135 ? 32.724 1.044 -25.513 1.00 75.25 135 GLY A O 1
ATOM 1071 N N . LYS A 1 136 ? 34.934 1.333 -25.239 1.00 77.12 136 LYS A N 1
ATOM 1072 C CA . LYS A 1 136 ? 35.120 0.231 -24.276 1.00 77.12 136 LYS A CA 1
ATOM 1073 C C . LYS A 1 136 ? 35.180 0.662 -22.814 1.00 77.12 136 LYS A C 1
ATOM 1075 O O . LYS A 1 136 ? 34.968 -0.174 -21.941 1.00 77.12 136 LYS A O 1
ATOM 1080 N N . GLU A 1 137 ? 35.450 1.935 -22.537 1.00 84.38 137 GLU A N 1
ATOM 1081 C CA . GLU A 1 137 ? 35.629 2.437 -21.174 1.00 84.38 137 GLU A CA 1
ATOM 1082 C C . GLU A 1 137 ? 34.827 3.712 -20.924 1.00 84.38 137 GLU A C 1
ATOM 1084 O O . GLU A 1 137 ? 34.594 4.515 -21.828 1.00 84.38 137 GLU A O 1
ATOM 1089 N N . LEU A 1 138 ? 34.416 3.903 -19.670 1.00 86.62 138 LEU A N 1
ATOM 1090 C CA . LEU A 1 138 ? 33.813 5.151 -19.215 1.00 86.62 138 LEU A CA 1
ATOM 1091 C C . LEU A 1 138 ? 34.897 6.206 -18.998 1.00 86.62 138 LEU A C 1
ATOM 1093 O O . LEU A 1 138 ? 35.926 5.924 -18.377 1.00 86.62 138 LEU A O 1
ATOM 1097 N N . THR A 1 139 ? 34.624 7.438 -19.419 1.00 89.50 139 THR A N 1
ATOM 1098 C CA . THR A 1 139 ? 35.450 8.588 -19.032 1.00 89.50 139 THR A CA 1
ATOM 1099 C C . THR A 1 139 ? 35.342 8.840 -17.526 1.00 89.50 139 THR A C 1
ATOM 1101 O O . THR A 1 139 ? 34.425 8.359 -16.857 1.00 89.50 139 THR A O 1
ATOM 1104 N N . GLU A 1 140 ? 36.240 9.647 -16.958 1.00 86.81 140 GLU A N 1
ATOM 1105 C CA . GLU A 1 140 ? 36.121 10.068 -15.553 1.00 86.81 140 GLU A CA 1
ATOM 1106 C C . GLU A 1 140 ? 34.809 10.825 -15.282 1.00 86.81 140 GLU A C 1
ATOM 1108 O O . GLU A 1 140 ? 34.232 10.712 -14.199 1.00 86.81 140 GLU A O 1
ATOM 1113 N N . ALA A 1 141 ? 34.295 11.560 -16.275 1.00 83.56 141 ALA A N 1
ATOM 1114 C CA . ALA A 1 141 ? 32.970 12.170 -16.214 1.00 83.56 141 ALA A CA 1
ATOM 1115 C C . ALA A 1 141 ? 31.862 11.103 -16.166 1.00 83.56 141 ALA A C 1
ATOM 1117 O O . ALA A 1 141 ? 31.010 11.158 -15.278 1.00 83.56 141 ALA A O 1
ATOM 1118 N N . GLY A 1 142 ? 31.924 10.087 -17.034 1.00 84.81 142 GLY A N 1
ATOM 1119 C CA . GLY A 1 142 ? 31.013 8.940 -17.019 1.00 84.81 142 GLY A CA 1
ATOM 1120 C C . GLY A 1 142 ? 31.037 8.177 -15.689 1.00 84.81 142 GLY A C 1
ATOM 1121 O O . GLY A 1 142 ? 29.989 7.947 -15.089 1.00 84.81 142 GLY A O 1
ATOM 1122 N N . LYS A 1 143 ? 32.223 7.853 -15.155 1.00 87.38 143 LYS A N 1
ATOM 1123 C CA . LYS A 1 143 ? 32.378 7.180 -13.850 1.00 87.38 143 LYS A CA 1
ATOM 1124 C C . LYS A 1 143 ? 31.768 7.996 -12.707 1.00 87.38 143 LYS A C 1
AT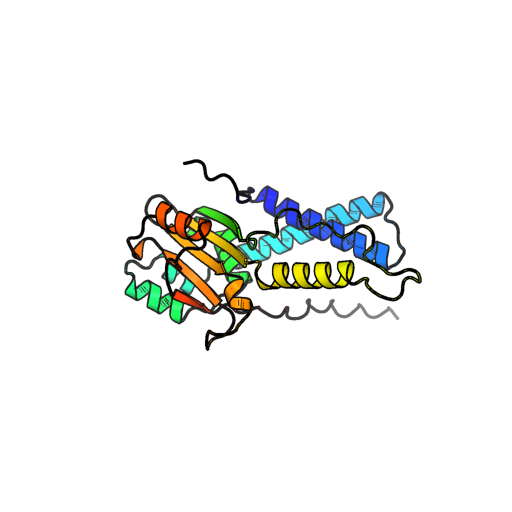OM 1126 O O . LYS A 1 143 ? 31.058 7.440 -11.868 1.00 87.38 143 LYS A O 1
ATOM 1131 N N . ARG A 1 144 ? 32.012 9.314 -12.671 1.00 84.50 144 ARG A N 1
ATOM 1132 C CA . ARG A 1 144 ? 31.411 10.218 -11.673 1.00 84.50 144 ARG A CA 1
ATOM 1133 C C . ARG A 1 144 ? 29.889 10.260 -11.787 1.00 84.50 144 ARG A C 1
ATOM 1135 O O . ARG A 1 144 ? 29.222 10.148 -10.761 1.00 84.50 144 ARG A O 1
ATOM 1142 N N . PHE A 1 145 ? 29.355 10.342 -13.003 1.00 85.81 145 PHE A N 1
ATOM 1143 C CA . PHE A 1 145 ? 27.915 10.302 -13.252 1.00 85.81 145 PHE A CA 1
ATOM 1144 C C . PHE A 1 145 ? 27.286 8.989 -12.766 1.00 85.81 145 PHE A C 1
ATOM 1146 O O . PHE A 1 145 ? 26.320 9.021 -12.008 1.00 85.81 145 PHE A O 1
ATOM 1153 N N . PHE A 1 146 ? 27.860 7.828 -13.101 1.00 83.81 146 PHE A N 1
ATOM 1154 C CA . PHE A 1 146 ? 27.357 6.537 -12.614 1.00 83.81 146 PHE A CA 1
ATOM 1155 C C . PHE A 1 146 ? 27.446 6.404 -11.092 1.00 83.81 146 PHE A C 1
ATOM 1157 O O . PHE A 1 146 ? 26.530 5.868 -10.470 1.00 83.81 146 PHE A O 1
ATOM 1164 N N . LYS A 1 147 ? 28.502 6.939 -10.469 1.00 83.69 147 LYS A N 1
ATOM 1165 C CA . LYS A 1 147 ? 28.612 6.997 -9.007 1.00 83.69 147 LYS A CA 1
ATOM 1166 C C . LYS A 1 147 ? 27.512 7.869 -8.389 1.00 83.69 147 LYS A C 1
ATOM 1168 O O . LYS A 1 147 ? 26.908 7.464 -7.399 1.00 83.69 147 LYS A O 1
ATOM 1173 N N . GLN A 1 148 ? 27.219 9.030 -8.978 1.00 80.19 148 GLN A N 1
ATOM 1174 C CA . GLN A 1 148 ? 26.120 9.903 -8.551 1.00 80.19 148 GLN A CA 1
ATOM 1175 C C . GLN A 1 148 ? 24.751 9.247 -8.766 1.00 80.19 148 GLN A C 1
ATOM 1177 O O . GLN A 1 148 ? 23.926 9.278 -7.860 1.00 80.19 148 GLN A O 1
ATOM 1182 N N . MET A 1 149 ? 24.522 8.578 -9.900 1.00 80.62 149 MET A N 1
ATOM 1183 C CA . MET A 1 149 ? 23.302 7.798 -10.133 1.00 80.62 149 MET A CA 1
ATOM 1184 C C . MET A 1 149 ? 23.143 6.669 -9.116 1.00 80.62 149 MET A C 1
ATOM 1186 O O . MET A 1 149 ? 22.066 6.502 -8.550 1.00 80.62 149 MET A O 1
ATOM 1190 N N . GLY A 1 150 ? 24.211 5.919 -8.835 1.00 77.50 150 GLY A N 1
ATOM 1191 C CA . GLY A 1 150 ? 24.213 4.913 -7.775 1.00 77.50 150 GLY A CA 1
ATOM 1192 C C . GLY A 1 150 ? 23.803 5.525 -6.436 1.00 77.50 150 GLY A C 1
ATOM 1193 O O . GLY A 1 150 ? 22.931 4.990 -5.755 1.00 77.50 150 GLY A O 1
ATOM 1194 N N . HIS A 1 151 ? 24.337 6.706 -6.111 1.00 76.25 151 HIS A N 1
ATOM 1195 C CA . HIS A 1 151 ? 23.950 7.444 -4.913 1.00 76.25 151 HIS A CA 1
ATOM 1196 C C . HIS A 1 151 ? 22.458 7.804 -4.903 1.00 76.25 151 HIS A C 1
ATOM 1198 O O . HIS A 1 151 ? 21.777 7.527 -3.917 1.00 76.25 151 HIS A O 1
ATOM 1204 N N . VAL A 1 152 ? 21.925 8.304 -6.025 1.00 77.62 152 VAL A N 1
ATOM 1205 C CA . VAL A 1 152 ? 20.489 8.566 -6.201 1.00 77.62 152 VAL A CA 1
ATOM 1206 C C . VAL A 1 152 ? 19.675 7.314 -5.900 1.00 77.62 152 VAL A C 1
ATOM 1208 O O . VAL A 1 152 ? 18.774 7.387 -5.079 1.00 77.62 152 VAL A O 1
ATOM 1211 N N . PHE A 1 153 ? 19.989 6.151 -6.472 1.00 72.06 153 PHE A N 1
ATOM 1212 C CA . PHE A 1 153 ? 19.234 4.923 -6.189 1.00 72.06 153 PHE A CA 1
ATOM 1213 C C . PHE A 1 153 ? 19.363 4.468 -4.722 1.00 72.06 153 PHE A C 1
ATOM 1215 O O . PHE A 1 153 ? 18.379 4.051 -4.103 1.00 72.06 153 PHE A O 1
ATOM 1222 N N . THR A 1 154 ? 20.546 4.614 -4.119 1.00 68.38 154 THR A N 1
ATOM 1223 C CA . THR A 1 154 ? 20.766 4.265 -2.702 1.00 68.38 154 THR A CA 1
ATOM 1224 C C . THR A 1 154 ? 20.102 5.222 -1.718 1.00 68.38 154 THR A C 1
ATOM 1226 O O . THR A 1 154 ? 19.788 4.812 -0.605 1.00 68.38 154 THR A O 1
ATOM 1229 N N . GLN A 1 155 ? 19.814 6.462 -2.100 1.00 70.31 155 GLN A N 1
ATOM 1230 C CA . GLN A 1 155 ? 19.227 7.459 -1.200 1.00 70.31 155 GLN A CA 1
ATOM 1231 C C . GLN A 1 155 ? 17.795 7.849 -1.557 1.00 70.31 155 GLN A C 1
ATOM 1233 O O . GLN A 1 155 ? 17.093 8.407 -0.716 1.00 70.31 155 GLN A O 1
ATOM 1238 N N . ARG A 1 156 ? 17.340 7.521 -2.769 1.00 70.88 156 ARG A N 1
ATOM 1239 C CA . ARG A 1 156 ? 15.940 7.629 -3.160 1.00 70.88 156 ARG A CA 1
ATOM 1240 C C . ARG A 1 156 ? 15.133 6.773 -2.201 1.00 70.88 156 ARG A C 1
ATOM 1242 O O . ARG A 1 156 ? 15.398 5.580 -2.019 1.00 70.88 156 ARG A O 1
ATOM 1249 N N . GLN A 1 157 ? 14.181 7.426 -1.565 1.00 76.00 157 GLN A N 1
ATOM 1250 C CA . GLN A 1 157 ? 13.207 6.802 -0.693 1.00 76.00 157 GLN A CA 1
ATOM 1251 C C . GLN A 1 157 ? 11.841 7.063 -1.297 1.00 76.00 157 GLN A C 1
ATOM 1253 O O . GLN A 1 157 ? 11.573 8.132 -1.849 1.00 76.00 157 GLN A O 1
ATOM 1258 N N . GLN A 1 158 ? 10.990 6.057 -1.229 1.00 82.25 158 GLN A N 1
ATOM 1259 C CA . GLN A 1 158 ? 9.613 6.169 -1.650 1.00 82.25 158 GLN A CA 1
ATOM 1260 C C . GLN A 1 158 ? 8.748 5.694 -0.498 1.00 82.25 158 GLN A C 1
ATOM 1262 O O . GLN A 1 158 ? 9.003 4.640 0.080 1.00 82.25 158 GLN A O 1
ATOM 1267 N N . ILE A 1 159 ? 7.741 6.491 -0.178 1.00 86.81 159 ILE A N 1
ATOM 1268 C CA . ILE A 1 159 ? 6.691 6.124 0.754 1.00 86.81 159 ILE A CA 1
ATOM 1269 C C . ILE A 1 159 ? 5.423 5.880 -0.053 1.00 86.81 159 ILE A C 1
ATOM 1271 O O . ILE A 1 159 ? 5.046 6.695 -0.901 1.00 86.81 159 ILE A O 1
ATOM 1275 N N . HIS A 1 160 ? 4.774 4.750 0.213 1.00 88.94 160 HIS A N 1
ATOM 1276 C CA . HIS A 1 160 ? 3.450 4.423 -0.315 1.00 88.94 160 HIS A CA 1
ATOM 1277 C C . HIS A 1 160 ? 2.496 4.262 0.849 1.00 88.94 160 HIS A C 1
ATOM 1279 O O . HIS A 1 160 ? 2.694 3.390 1.689 1.00 88.94 160 HIS A O 1
ATOM 1285 N N . VAL A 1 161 ? 1.464 5.093 0.889 1.00 92.25 161 VAL A N 1
ATOM 1286 C CA . VAL A 1 161 ? 0.500 5.168 1.980 1.00 92.25 161 VAL A CA 1
ATOM 1287 C C . VAL A 1 161 ? -0.874 4.793 1.455 1.00 92.25 161 VAL A C 1
ATOM 1289 O O . VAL A 1 161 ? -1.425 5.439 0.564 1.00 92.25 161 VAL A O 1
ATOM 1292 N N . HIS A 1 162 ? -1.449 3.764 2.055 1.00 94.88 162 HIS A N 1
ATOM 1293 C CA . HIS A 1 162 ? -2.841 3.390 1.904 1.00 94.88 162 HIS A CA 1
ATOM 1294 C C . HIS A 1 162 ? -3.616 3.964 3.087 1.00 94.88 162 HIS A C 1
ATOM 1296 O O . HIS A 1 162 ? -3.467 3.505 4.220 1.00 94.88 162 HIS A O 1
ATOM 1302 N N . LEU A 1 163 ? -4.436 4.974 2.816 1.00 96.00 163 LEU A N 1
ATOM 1303 C CA . LEU A 1 163 ? -5.366 5.542 3.780 1.00 96.00 163 LEU A CA 1
ATOM 1304 C C . LEU A 1 163 ? -6.731 4.877 3.612 1.00 96.00 163 LEU A C 1
ATOM 1306 O O . LEU A 1 163 ? -7.259 4.799 2.503 1.00 96.00 163 LEU A O 1
ATOM 1310 N N . PHE A 1 164 ? -7.306 4.440 4.723 1.00 97.00 164 PHE A N 1
ATOM 1311 C CA . PHE A 1 164 ? -8.670 3.945 4.815 1.00 97.00 164 PHE A CA 1
ATOM 1312 C C . PHE A 1 164 ? -9.444 4.808 5.800 1.00 97.00 164 PHE A C 1
ATOM 1314 O O . PHE A 1 164 ? -9.067 4.877 6.970 1.00 97.00 164 PHE A O 1
ATOM 1321 N N . GLU A 1 165 ? -10.499 5.481 5.349 1.00 97.12 165 GLU A N 1
ATOM 1322 C CA . GLU A 1 165 ? -11.198 6.438 6.206 1.00 97.12 165 GLU A CA 1
ATOM 1323 C C . GLU A 1 165 ? -12.700 6.572 5.961 1.00 97.12 165 GLU A C 1
ATOM 1325 O O . GLU A 1 165 ? -13.221 6.315 4.873 1.00 97.12 165 GLU A O 1
ATOM 1330 N N . ASN A 1 166 ? -13.376 7.050 6.999 1.00 95.75 166 ASN A N 1
ATOM 1331 C CA . ASN A 1 166 ? -14.709 7.633 6.956 1.00 95.75 166 ASN A CA 1
ATOM 1332 C C . ASN A 1 166 ? -14.751 8.862 7.885 1.00 95.75 166 ASN A C 1
ATOM 1334 O O . ASN A 1 166 ? -13.709 9.386 8.265 1.00 95.75 166 ASN A O 1
ATOM 1338 N N . GLU A 1 167 ? -15.941 9.356 8.225 1.00 94.00 167 GLU A N 1
ATOM 1339 C CA . GLU A 1 167 ? -16.080 10.548 9.076 1.00 94.00 167 GLU A CA 1
ATOM 1340 C C . GLU A 1 167 ? -15.588 10.342 10.517 1.00 94.00 167 GLU A C 1
ATOM 1342 O O . GLU A 1 167 ? -15.169 11.300 11.161 1.00 94.00 167 GLU A O 1
ATOM 1347 N N . ALA A 1 168 ? -15.623 9.109 11.027 1.00 93.62 168 ALA A N 1
ATOM 1348 C CA . ALA A 1 168 ? -15.302 8.793 12.417 1.00 93.62 168 ALA A CA 1
ATOM 1349 C C . ALA A 1 168 ? -13.861 8.304 12.616 1.00 93.62 168 ALA A C 1
ATOM 1351 O O . ALA A 1 168 ? -13.288 8.492 13.689 1.00 93.62 168 ALA A O 1
ATOM 1352 N N . GLN A 1 169 ? -13.277 7.651 11.609 1.00 96.12 169 GLN A N 1
ATOM 1353 C CA . GLN A 1 169 ? -11.999 6.959 11.749 1.00 96.12 169 GLN A CA 1
ATOM 1354 C C . GLN A 1 169 ? -11.126 7.056 10.502 1.00 96.12 169 GLN A C 1
ATOM 1356 O O . GLN A 1 169 ? -11.611 7.085 9.372 1.00 96.12 169 GLN A O 1
ATOM 1361 N N . HIS A 1 170 ? -9.814 7.029 10.735 1.00 96.88 170 HIS A N 1
ATOM 1362 C CA . HIS A 1 170 ? -8.792 6.882 9.708 1.00 96.88 170 HIS A CA 1
ATOM 1363 C C . HIS A 1 170 ? -7.770 5.815 10.118 1.00 96.88 170 HIS A C 1
ATOM 1365 O O . HIS A 1 170 ? -7.442 5.677 11.303 1.00 96.88 170 HIS A O 1
ATOM 1371 N N . HIS A 1 171 ? -7.264 5.083 9.128 1.00 97.44 171 HIS A N 1
ATOM 1372 C CA . HIS A 1 171 ? -6.223 4.068 9.256 1.00 97.44 171 HIS A CA 1
ATOM 1373 C C . HIS A 1 171 ? -5.209 4.246 8.131 1.00 97.44 171 HIS A C 1
ATOM 1375 O O . HIS A 1 171 ? -5.581 4.368 6.966 1.00 97.44 171 HIS A O 1
ATOM 1381 N N . PHE A 1 172 ? -3.932 4.214 8.476 1.00 96.38 172 PHE A N 1
ATOM 1382 C CA . PHE A 1 172 ? -2.823 4.275 7.541 1.00 96.38 172 PHE A CA 1
ATOM 1383 C C . PHE A 1 172 ? -2.092 2.939 7.553 1.00 96.38 172 PHE A C 1
ATOM 1385 O O . PHE A 1 172 ? -1.666 2.476 8.610 1.00 96.38 172 PHE A O 1
ATOM 1392 N N . ILE A 1 173 ? -1.920 2.347 6.375 1.00 95.50 173 ILE A N 1
ATOM 1393 C CA . ILE A 1 173 ? -0.978 1.256 6.127 1.00 95.50 173 ILE A CA 1
ATOM 1394 C C . ILE A 1 173 ? 0.055 1.784 5.144 1.00 95.50 173 ILE A C 1
ATOM 1396 O O . ILE A 1 173 ? -0.329 2.240 4.068 1.00 95.50 173 ILE A O 1
ATOM 1400 N N . PHE A 1 174 ? 1.343 1.741 5.476 1.00 92.81 174 PHE A N 1
ATOM 1401 C CA . PHE A 1 174 ? 2.358 2.315 4.596 1.00 92.81 174 PHE A CA 1
ATOM 1402 C C . PHE A 1 174 ? 3.639 1.496 4.481 1.00 92.81 174 PHE A C 1
ATOM 1404 O O . PHE A 1 174 ? 4.072 0.833 5.423 1.00 92.81 174 PHE A O 1
ATOM 1411 N N . PHE A 1 175 ? 4.231 1.565 3.290 1.00 88.19 175 PHE A N 1
ATOM 1412 C CA . PHE A 1 175 ? 5.545 1.024 2.967 1.00 88.19 175 PHE A CA 1
ATOM 1413 C C . PHE A 1 175 ? 6.549 2.166 2.935 1.00 88.19 175 PHE A C 1
ATOM 1415 O O . PHE A 1 175 ? 6.308 3.177 2.272 1.00 88.19 175 PHE A O 1
ATOM 1422 N N . ASP A 1 176 ? 7.683 1.971 3.594 1.00 83.94 176 ASP A N 1
ATOM 1423 C CA . ASP A 1 176 ? 8.835 2.855 3.510 1.00 83.94 176 ASP A CA 1
ATOM 1424 C C . ASP A 1 176 ? 9.993 2.075 2.880 1.00 83.94 176 ASP A C 1
ATOM 1426 O O . ASP A 1 176 ? 10.515 1.121 3.452 1.00 83.94 176 ASP A O 1
ATOM 1430 N N . PHE A 1 177 ? 10.396 2.469 1.670 1.00 72.06 177 PHE A N 1
ATOM 1431 C CA . PHE A 1 177 ? 11.508 1.833 0.952 1.00 72.06 177 PHE A CA 1
ATOM 1432 C C . PHE A 1 177 ? 12.867 2.025 1.652 1.00 72.06 177 PHE A C 1
ATOM 1434 O O . PHE A 1 177 ? 13.866 1.443 1.228 1.00 72.06 177 PHE A O 1
ATOM 1441 N N . ALA A 1 178 ? 12.949 2.838 2.710 1.00 68.00 178 ALA A N 1
ATOM 1442 C CA . ALA A 1 178 ? 14.104 2.818 3.598 1.00 68.00 178 ALA A CA 1
ATOM 1443 C C . ALA A 1 178 ? 14.274 1.452 4.289 1.00 68.00 178 ALA A C 1
ATOM 1445 O O . ALA A 1 178 ? 15.405 0.994 4.436 1.00 68.00 178 ALA A O 1
ATOM 1446 N N . ASP A 1 179 ? 13.174 0.774 4.636 1.00 65.69 179 ASP A N 1
ATOM 1447 C CA . ASP A 1 179 ? 13.194 -0.491 5.386 1.00 65.69 179 ASP A CA 1
ATOM 1448 C C . ASP A 1 179 ? 13.585 -1.705 4.533 1.00 65.69 179 ASP A C 1
ATOM 1450 O O . ASP A 1 179 ? 13.828 -2.781 5.068 1.00 65.69 179 ASP A O 1
ATOM 1454 N N . THR A 1 180 ? 13.672 -1.553 3.208 1.00 61.78 180 THR A N 1
ATOM 1455 C CA . THR A 1 180 ? 14.117 -2.629 2.306 1.00 61.78 180 THR A CA 1
ATOM 1456 C C . THR A 1 180 ? 15.633 -2.660 2.112 1.00 61.78 180 THR A C 1
ATOM 1458 O O . THR A 1 180 ? 16.140 -3.566 1.458 1.00 61.78 180 THR A O 1
ATOM 1461 N N . LYS A 1 181 ? 16.362 -1.632 2.573 1.00 57.47 181 LYS A N 1
ATOM 1462 C CA . LYS A 1 181 ? 17.818 -1.508 2.357 1.00 57.47 181 LYS A CA 1
ATOM 1463 C C . LYS A 1 181 ? 18.628 -2.211 3.432 1.00 57.47 181 LYS A C 1
ATOM 1465 O O . LYS A 1 181 ? 19.656 -2.797 3.117 1.00 57.47 181 LYS A O 1
ATOM 1470 N N . ASP A 1 182 ? 18.115 -2.196 4.649 1.00 51.62 182 ASP A N 1
ATOM 1471 C CA . ASP A 1 182 ? 18.692 -2.892 5.775 1.00 51.62 182 ASP A CA 1
ATOM 1472 C C . ASP A 1 182 ? 17.562 -3.634 6.500 1.00 51.62 182 ASP A C 1
ATOM 1474 O O . ASP A 1 182 ? 16.635 -3.010 7.022 1.00 51.62 182 ASP A O 1
ATOM 1478 N N . GLU A 1 183 ? 17.619 -4.964 6.539 1.00 52.03 183 GLU A N 1
ATOM 1479 C CA . GLU A 1 183 ? 16.688 -5.791 7.316 1.00 52.03 183 GLU A CA 1
ATOM 1480 C C . GLU A 1 183 ? 16.961 -5.624 8.824 1.00 52.03 183 GLU A C 1
ATOM 1482 O O . GLU A 1 183 ? 17.453 -6.522 9.502 1.00 52.03 183 GLU A O 1
ATOM 1487 N N . HIS A 1 184 ? 16.672 -4.445 9.376 1.00 53.16 184 HIS A N 1
ATOM 1488 C CA . HIS A 1 184 ? 16.867 -4.157 10.802 1.00 53.16 184 HIS A CA 1
ATOM 1489 C C . HIS A 1 184 ? 15.752 -4.744 11.677 1.00 53.16 184 HIS A C 1
ATOM 1491 O O . HIS A 1 184 ? 15.907 -4.857 12.895 1.00 53.16 184 HIS A O 1
ATOM 1497 N N . TRP A 1 185 ? 14.608 -5.115 11.089 1.00 53.53 185 TRP A N 1
ATOM 1498 C CA . TRP A 1 185 ? 13.524 -5.756 11.829 1.00 53.53 185 TRP A CA 1
ATOM 1499 C C . TRP A 1 185 ? 13.723 -7.271 11.876 1.00 53.53 185 TRP A C 1
ATOM 1501 O O . TRP A 1 185 ? 13.719 -7.944 10.850 1.00 53.53 185 TRP A O 1
ATOM 1511 N N . VAL A 1 186 ? 13.794 -7.820 13.093 1.00 54.81 186 VAL A N 1
ATOM 1512 C CA . VAL A 1 186 ? 14.008 -9.257 13.369 1.00 54.81 186 VAL A CA 1
ATOM 1513 C C . VAL A 1 186 ? 12.980 -10.170 12.670 1.00 54.81 186 VAL A C 1
ATOM 1515 O O . VAL A 1 186 ? 13.230 -11.360 12.498 1.00 54.81 186 VAL A O 1
ATOM 1518 N N . GLY A 1 187 ? 11.825 -9.644 12.247 1.00 55.25 187 GLY A N 1
ATOM 1519 C CA . GLY A 1 187 ? 10.780 -10.408 11.557 1.00 55.25 187 GLY A CA 1
ATOM 1520 C C . GLY A 1 187 ? 10.732 -10.285 10.021 1.00 55.25 187 GLY A C 1
ATOM 1521 O O . GLY A 1 187 ? 9.818 -10.870 9.430 1.00 55.25 187 GLY A O 1
ATOM 1522 N N . GLY A 1 188 ? 11.668 -9.563 9.384 1.00 70.44 188 GLY A N 1
ATOM 1523 C CA . GLY A 1 188 ? 11.790 -9.426 7.921 1.00 70.44 188 GLY A CA 1
ATOM 1524 C C . GLY A 1 188 ? 10.960 -8.299 7.274 1.00 70.44 188 GLY A C 1
ATOM 1525 O O . GLY A 1 188 ? 10.847 -7.191 7.801 1.00 70.44 188 GLY A O 1
ATOM 1526 N N . ASN A 1 189 ? 10.377 -8.566 6.101 1.00 82.00 189 ASN A N 1
ATOM 1527 C CA . ASN A 1 189 ? 9.520 -7.605 5.397 1.00 82.00 189 ASN A CA 1
ATOM 1528 C C . ASN A 1 189 ? 8.276 -7.249 6.227 1.00 82.00 189 ASN A C 1
ATOM 1530 O O . ASN A 1 189 ? 7.615 -8.115 6.810 1.00 82.00 189 ASN A O 1
ATOM 1534 N N . HIS A 1 190 ? 7.933 -5.964 6.272 1.00 89.25 190 HIS A N 1
ATOM 1535 C CA . HIS A 1 190 ? 6.811 -5.463 7.057 1.00 89.25 190 HIS A CA 1
ATOM 1536 C C . HIS A 1 190 ? 6.195 -4.209 6.434 1.00 89.25 190 HIS A C 1
ATOM 1538 O O . HIS A 1 190 ? 6.764 -3.584 5.542 1.00 89.25 190 HIS A O 1
ATOM 1544 N N . VAL A 1 191 ? 5.011 -3.854 6.923 1.00 91.38 191 VAL A N 1
ATOM 1545 C CA . VAL A 1 191 ? 4.389 -2.548 6.691 1.00 91.38 191 VAL A CA 1
ATOM 1546 C C . VAL A 1 191 ? 4.154 -1.853 8.014 1.00 91.38 191 VAL A C 1
ATOM 1548 O O . VAL A 1 191 ? 4.021 -2.502 9.053 1.00 91.38 191 VAL A O 1
ATOM 1551 N N . HIS A 1 192 ? 4.036 -0.538 7.969 1.00 93.25 192 HIS A N 1
ATOM 1552 C CA . HIS A 1 192 ? 3.709 0.267 9.134 1.00 93.25 192 HIS A CA 1
ATOM 1553 C C . HIS A 1 192 ? 2.209 0.500 9.242 1.00 93.25 192 HIS A C 1
ATOM 1555 O O . HIS A 1 192 ? 1.508 0.569 8.229 1.00 93.25 192 HIS A O 1
ATOM 1561 N N . TYR A 1 193 ? 1.726 0.653 10.474 1.00 95.56 193 TYR A N 1
ATOM 1562 C CA . TYR A 1 193 ? 0.319 0.896 10.776 1.00 95.56 193 TYR A CA 1
ATOM 1563 C C . TYR A 1 193 ? 0.116 2.080 11.727 1.00 95.56 193 TYR A C 1
ATOM 1565 O O . TYR A 1 193 ? 0.705 2.151 12.804 1.00 95.56 193 TYR A O 1
ATOM 1573 N N . SER A 1 194 ? -0.792 2.985 11.373 1.00 95.44 194 SER A N 1
ATOM 1574 C CA . SER A 1 194 ? -1.270 4.057 12.251 1.00 95.44 194 SER A CA 1
ATOM 1575 C C . SER A 1 194 ? -2.783 4.201 12.141 1.00 95.44 194 SER A C 1
ATOM 1577 O O . SER A 1 194 ? -3.386 3.764 11.164 1.00 95.44 194 SER A O 1
ATOM 1579 N N . SER A 1 195 ? -3.421 4.813 13.133 1.00 96.38 195 SER A N 1
ATOM 1580 C CA . SER A 1 195 ? -4.848 5.135 13.062 1.00 96.38 195 SER A CA 1
ATOM 1581 C C . SER A 1 195 ? -5.220 6.272 14.006 1.00 96.38 195 SER A C 1
ATOM 1583 O O . SER A 1 195 ? -4.440 6.650 14.882 1.00 96.38 195 SER A O 1
ATOM 1585 N N . HIS A 1 196 ? -6.466 6.723 13.893 1.00 95.94 196 HIS A N 1
ATOM 1586 C CA . HIS A 1 196 ? -7.090 7.712 14.772 1.00 95.94 196 HIS A CA 1
ATOM 1587 C C . HIS A 1 196 ? -6.945 7.406 16.276 1.00 95.94 196 HIS A C 1
ATOM 1589 O O . HIS A 1 196 ? -6.921 8.322 17.095 1.00 95.94 196 HIS A O 1
ATOM 1595 N N . LEU A 1 197 ? -6.760 6.134 16.659 1.00 96.75 197 LEU A N 1
ATOM 1596 C CA . LEU A 1 197 ? -6.533 5.707 18.047 1.00 96.75 197 LEU A CA 1
ATOM 1597 C C . LEU A 1 197 ? -5.249 6.275 18.677 1.00 96.75 197 LEU A C 1
ATOM 1599 O O . LEU A 1 197 ? -5.062 6.171 19.890 1.00 96.75 197 LEU A O 1
ATOM 1603 N N . TRP A 1 198 ? -4.341 6.838 17.877 1.00 94.00 198 TRP A N 1
ATOM 1604 C CA . TRP A 1 198 ? -3.136 7.504 18.367 1.00 94.00 198 TRP A CA 1
ATOM 1605 C C . TRP A 1 198 ? -3.381 8.950 18.805 1.00 94.00 198 TRP A C 1
ATOM 1607 O O . TRP A 1 198 ? -2.482 9.539 19.396 1.00 94.00 198 TRP A O 1
ATOM 1617 N N . GLY A 1 199 ? -4.578 9.500 18.564 1.00 92.44 199 GLY A N 1
ATOM 1618 C CA . GLY A 1 199 ? -4.915 10.885 18.902 1.00 92.44 199 GLY A CA 1
ATOM 1619 C C . GLY A 1 199 ? -4.191 11.924 18.041 1.00 92.44 199 GLY A C 1
ATOM 1620 O O . GLY A 1 199 ? -4.200 13.101 18.383 1.00 92.44 199 GLY A O 1
ATOM 1621 N N . ILE A 1 200 ? -3.559 11.491 16.947 1.00 90.00 200 ILE A N 1
ATOM 1622 C CA . ILE A 1 200 ? -2.870 12.360 15.993 1.00 90.00 200 ILE A CA 1
ATOM 1623 C C . ILE A 1 200 ? -3.878 12.742 14.901 1.00 90.00 200 ILE A C 1
ATOM 1625 O O . ILE A 1 200 ? -4.517 11.846 14.336 1.00 90.00 200 ILE A O 1
ATOM 1629 N N . PRO A 1 201 ? -4.054 14.037 14.589 1.00 91.38 201 PRO A N 1
ATOM 1630 C CA . PRO A 1 201 ? -4.875 14.459 13.462 1.00 91.38 201 PRO A CA 1
ATOM 1631 C C . PRO A 1 201 ? -4.387 13.850 12.144 1.00 91.38 201 PRO A C 1
ATOM 1633 O O . PRO A 1 201 ? -3.185 13.692 11.905 1.00 91.38 201 PRO A O 1
ATOM 1636 N N . LYS A 1 202 ? -5.332 13.538 11.254 1.00 91.88 202 LYS A N 1
ATOM 1637 C CA . LYS A 1 202 ? -5.036 12.949 9.942 1.00 91.88 202 LYS A CA 1
ATOM 1638 C C . LYS A 1 202 ? -4.087 13.844 9.141 1.00 91.88 202 LYS A C 1
ATOM 1640 O O . LYS A 1 202 ? -3.152 13.361 8.512 1.00 91.88 202 LYS A O 1
ATOM 1645 N N . GLU A 1 203 ? -4.328 15.149 9.186 1.00 91.12 203 GLU A N 1
ATOM 1646 C CA . GLU A 1 203 ? -3.579 16.176 8.467 1.00 91.12 203 GLU A CA 1
ATOM 1647 C C . GLU A 1 203 ? -2.128 16.254 8.942 1.00 91.12 203 GLU A C 1
ATOM 1649 O O . GLU A 1 203 ? -1.229 16.445 8.128 1.00 91.12 203 GLU A O 1
ATOM 1654 N N . ASP A 1 204 ? -1.890 16.070 10.240 1.00 89.62 204 ASP A N 1
ATOM 1655 C CA . ASP A 1 204 ? -0.539 16.076 10.797 1.00 89.62 204 ASP A CA 1
ATOM 1656 C C . ASP A 1 204 ? 0.214 14.801 10.409 1.00 89.62 204 ASP A C 1
ATOM 1658 O O . ASP A 1 204 ? 1.342 14.887 9.933 1.00 89.62 204 ASP A O 1
ATOM 1662 N N . THR A 1 205 ? -0.460 13.646 10.435 1.00 87.75 205 THR A N 1
ATOM 1663 C CA . THR A 1 205 ? 0.118 12.390 9.920 1.00 87.75 205 THR A CA 1
ATOM 1664 C C . THR A 1 205 ? 0.506 12.508 8.436 1.00 87.75 205 THR A C 1
ATOM 1666 O O . THR A 1 205 ? 1.518 11.962 8.002 1.00 87.75 205 THR A O 1
ATOM 1669 N N . PHE A 1 206 ? -0.265 13.249 7.632 1.00 86.69 206 PHE A N 1
ATOM 1670 C CA . PHE A 1 206 ? 0.100 13.521 6.239 1.00 86.69 206 PHE A CA 1
ATOM 1671 C C . PHE A 1 206 ? 1.326 14.420 6.096 1.00 86.69 206 PHE A C 1
ATOM 1673 O O . PHE A 1 206 ? 2.166 14.147 5.239 1.00 86.69 206 PHE A O 1
ATOM 1680 N N . LYS A 1 207 ? 1.463 15.459 6.928 1.00 87.00 207 LYS A N 1
ATOM 1681 C CA . LYS A 1 207 ? 2.663 16.312 6.918 1.00 87.00 207 LYS A CA 1
ATOM 1682 C C . LYS A 1 207 ? 3.923 15.496 7.200 1.00 87.00 207 LYS A C 1
ATOM 1684 O O . LYS A 1 207 ? 4.951 15.740 6.562 1.00 87.00 207 LYS A O 1
ATOM 1689 N N . ASP A 1 208 ? 3.838 14.494 8.074 1.00 86.19 208 ASP A N 1
ATOM 1690 C CA . ASP A 1 208 ? 4.955 13.584 8.347 1.00 86.19 208 ASP A CA 1
ATOM 1691 C C . ASP A 1 208 ? 5.360 12.812 7.080 1.00 86.19 208 ASP A C 1
ATOM 1693 O O . ASP A 1 208 ? 6.542 12.765 6.719 1.00 86.19 208 ASP A O 1
ATOM 1697 N N . PHE A 1 209 ? 4.377 12.304 6.323 1.00 86.06 209 PHE A N 1
ATOM 1698 C CA . PHE A 1 209 ? 4.616 11.639 5.036 1.00 86.06 209 PHE A CA 1
ATOM 1699 C C . PHE A 1 209 ? 5.132 12.571 3.931 1.00 86.06 209 PHE A C 1
ATOM 1701 O O . PHE A 1 209 ? 5.714 12.090 2.958 1.00 86.06 209 PHE A O 1
ATOM 1708 N N . GLU A 1 210 ? 4.932 13.885 4.037 1.00 83.69 210 GLU A N 1
ATOM 1709 C CA . GLU A 1 210 ? 5.404 14.862 3.049 1.00 83.69 210 GLU A CA 1
ATOM 1710 C C . GLU A 1 210 ? 6.825 15.359 3.306 1.00 83.69 210 GLU A C 1
ATOM 1712 O O . GLU A 1 210 ? 7.544 15.668 2.351 1.00 83.69 210 GLU A O 1
ATOM 1717 N N . THR A 1 211 ? 7.221 15.460 4.575 1.00 75.88 211 THR A N 1
ATOM 1718 C CA . THR A 1 211 ? 8.416 16.207 5.002 1.00 75.88 211 THR A CA 1
ATOM 1719 C C . THR A 1 211 ? 9.602 15.327 5.377 1.00 75.88 211 THR A C 1
ATOM 1721 O O . THR A 1 211 ? 10.646 15.851 5.762 1.00 75.88 211 THR A O 1
ATOM 1724 N N . ARG A 1 212 ? 9.487 14.001 5.203 1.00 68.44 212 ARG A N 1
ATOM 1725 C CA . ARG A 1 212 ? 10.477 13.021 5.688 1.00 68.44 212 ARG A CA 1
ATOM 1726 C C . ARG A 1 212 ? 10.632 13.097 7.217 1.00 68.44 212 ARG A C 1
ATOM 1728 O O . ARG A 1 212 ? 11.728 12.888 7.734 1.00 68.44 212 ARG A O 1
ATOM 1735 N N . GLY A 1 213 ? 9.547 13.465 7.904 1.00 61.56 213 GLY A N 1
ATOM 1736 C CA . GLY A 1 213 ? 9.495 13.620 9.354 1.00 61.56 213 GLY A CA 1
ATOM 1737 C C . GLY A 1 213 ? 9.643 12.292 10.098 1.00 61.56 213 GLY A C 1
ATOM 1738 O O . GLY A 1 213 ? 9.856 11.235 9.499 1.00 61.56 213 GLY A O 1
ATOM 1739 N N . GLU A 1 214 ? 9.537 12.348 11.426 1.00 63.47 214 GLU A N 1
ATOM 1740 C CA . GLU A 1 214 ? 9.493 11.141 12.252 1.00 63.47 214 GLU A CA 1
ATOM 1741 C C . GLU A 1 214 ? 8.306 10.257 11.850 1.00 63.47 214 GLU A C 1
ATOM 1743 O O . GLU A 1 214 ? 7.246 10.743 11.452 1.00 63.47 214 GLU A O 1
ATOM 1748 N N . ARG A 1 215 ? 8.484 8.932 11.934 1.00 71.81 215 ARG A N 1
ATOM 1749 C CA . ARG A 1 215 ? 7.402 7.996 11.618 1.00 71.81 215 ARG A CA 1
ATOM 1750 C C . ARG A 1 215 ? 6.230 8.251 12.568 1.00 71.81 215 ARG A C 1
ATOM 1752 O O . ARG A 1 215 ? 6.452 8.299 13.779 1.00 71.81 215 ARG A O 1
ATOM 1759 N N . PRO A 1 216 ? 4.983 8.300 12.066 1.00 70.50 216 PRO A N 1
ATOM 1760 C CA . PRO A 1 216 ? 3.831 8.569 12.921 1.00 70.50 216 PRO A CA 1
ATOM 1761 C C . PRO A 1 216 ? 3.647 7.486 13.998 1.00 70.50 216 PRO A C 1
ATOM 1763 O O . PRO A 1 216 ? 3.091 7.752 15.064 1.00 70.50 216 PRO A O 1
ATOM 1766 N N . THR A 1 217 ? 4.119 6.254 13.749 1.00 80.88 217 THR A N 1
ATOM 1767 C CA . THR A 1 217 ? 4.161 5.164 14.736 1.00 80.88 217 THR A CA 1
ATOM 1768 C C . THR A 1 217 ? 5.314 4.183 14.458 1.00 80.88 217 THR A C 1
ATOM 1770 O O . THR A 1 217 ? 5.831 4.119 13.347 1.00 80.88 217 THR A O 1
ATOM 1773 N N . ASN A 1 218 ? 5.647 3.359 15.462 1.00 83.56 218 ASN A N 1
ATOM 1774 C CA . ASN A 1 218 ? 6.526 2.182 15.345 1.00 83.56 218 ASN A CA 1
ATOM 1775 C C . ASN A 1 218 ? 5.731 0.860 15.359 1.00 83.56 218 ASN A C 1
ATOM 1777 O O . ASN A 1 218 ? 6.189 -0.143 15.914 1.00 83.56 218 ASN A O 1
ATOM 1781 N N . VAL A 1 219 ? 4.490 0.860 14.859 1.00 91.75 219 VAL A N 1
ATOM 1782 C CA . VAL A 1 219 ? 3.690 -0.371 14.775 1.00 91.75 219 VAL A CA 1
ATOM 1783 C C . VAL A 1 219 ? 3.905 -1.020 13.426 1.00 91.75 219 VAL A C 1
ATOM 1785 O O . VAL A 1 219 ? 3.567 -0.445 12.396 1.00 91.75 219 VAL A O 1
ATOM 1788 N N . HIS A 1 220 ? 4.394 -2.252 13.464 1.00 92.44 220 HIS A N 1
ATOM 1789 C CA . HIS A 1 220 ? 4.704 -3.041 12.284 1.00 92.44 220 HIS A CA 1
ATOM 1790 C C . HIS A 1 220 ? 3.707 -4.196 12.150 1.00 92.44 220 HIS A C 1
ATOM 1792 O O . HIS A 1 220 ? 3.345 -4.830 13.143 1.00 92.44 220 HIS A O 1
ATOM 1798 N N . ILE A 1 221 ? 3.291 -4.478 10.920 1.00 93.12 221 ILE A N 1
ATOM 1799 C CA . ILE A 1 221 ? 2.546 -5.675 10.530 1.00 93.12 221 ILE A CA 1
ATOM 1800 C C . ILE A 1 221 ? 3.477 -6.502 9.651 1.00 93.12 221 ILE A C 1
ATOM 1802 O O . ILE A 1 221 ? 4.023 -5.989 8.671 1.00 93.12 221 ILE A O 1
ATOM 1806 N N . LYS A 1 222 ? 3.645 -7.787 9.976 1.00 92.38 222 LYS A N 1
ATOM 1807 C CA . LYS A 1 222 ? 4.487 -8.683 9.179 1.00 92.38 222 LYS A CA 1
ATOM 1808 C C . LYS A 1 222 ? 3.930 -8.782 7.760 1.00 92.38 222 LYS A C 1
ATOM 1810 O O . LYS A 1 222 ? 2.748 -9.084 7.591 1.00 92.38 222 LYS A O 1
ATOM 1815 N N . PHE A 1 223 ? 4.779 -8.578 6.757 1.00 89.75 223 PHE A N 1
ATOM 1816 C CA . PHE A 1 223 ? 4.393 -8.625 5.353 1.00 89.75 223 PHE A CA 1
ATOM 1817 C C . PHE A 1 223 ? 5.096 -9.776 4.640 1.00 89.75 223 PHE A C 1
ATOM 1819 O O . PHE A 1 223 ? 6.321 -9.840 4.597 1.00 89.75 223 PHE A O 1
ATOM 1826 N N . VAL A 1 224 ? 4.321 -10.709 4.093 1.00 87.31 224 VAL A N 1
ATOM 1827 C CA . VAL A 1 224 ? 4.859 -11.89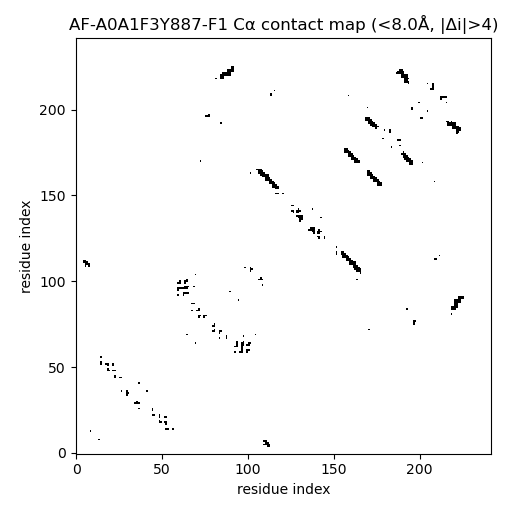9 3.426 1.00 87.31 224 VAL A CA 1
ATOM 1828 C C . VAL A 1 224 ? 4.502 -11.860 1.951 1.00 87.31 224 VAL A C 1
ATOM 1830 O O . VAL A 1 224 ? 3.329 -11.790 1.572 1.00 87.31 224 VAL A O 1
ATOM 1833 N N . GLU A 1 225 ? 5.527 -11.952 1.113 1.00 74.06 225 GLU A N 1
ATOM 1834 C CA . GLU A 1 225 ? 5.341 -12.203 -0.305 1.00 74.06 225 GLU A CA 1
ATOM 1835 C C . GLU A 1 225 ? 4.924 -13.665 -0.478 1.00 74.06 225 GLU A C 1
ATOM 1837 O O . GLU A 1 225 ? 5.670 -14.596 -0.170 1.00 74.06 225 GLU A O 1
ATOM 1842 N N . VAL A 1 226 ? 3.685 -13.885 -0.913 1.00 62.03 226 VAL A N 1
ATOM 1843 C CA . VAL A 1 226 ? 3.247 -15.229 -1.288 1.00 62.03 226 VAL A CA 1
ATOM 1844 C C . VAL A 1 226 ? 3.955 -15.540 -2.595 1.00 62.03 226 VAL A C 1
ATOM 1846 O O . VAL A 1 226 ? 3.577 -14.987 -3.629 1.00 62.03 226 VAL A O 1
ATOM 1849 N N . GLN A 1 227 ? 4.973 -16.405 -2.549 1.00 47.62 227 GLN A N 1
ATOM 1850 C CA . GLN A 1 227 ? 5.561 -16.967 -3.762 1.00 47.62 227 GLN A CA 1
ATOM 1851 C C . GLN A 1 227 ? 4.417 -17.480 -4.634 1.00 47.62 227 GLN A C 1
ATOM 1853 O O . GLN A 1 227 ? 3.523 -18.173 -4.139 1.00 47.62 227 GLN A O 1
ATOM 1858 N N . ALA A 1 228 ? 4.403 -17.079 -5.905 1.00 43.59 228 ALA A N 1
ATOM 1859 C CA . ALA A 1 228 ? 3.424 -17.565 -6.858 1.00 43.59 228 ALA A CA 1
ATOM 1860 C C . ALA A 1 228 ? 3.537 -19.092 -6.905 1.00 43.59 228 ALA A C 1
ATOM 1862 O O . ALA A 1 228 ? 4.425 -19.634 -7.556 1.00 43.59 228 ALA A O 1
ATOM 1863 N N . THR A 1 229 ? 2.660 -19.790 -6.184 1.00 41.53 229 THR A N 1
ATOM 1864 C CA . THR A 1 229 ? 2.456 -21.212 -6.411 1.00 41.53 229 THR A CA 1
ATOM 1865 C C . THR A 1 229 ? 2.083 -21.362 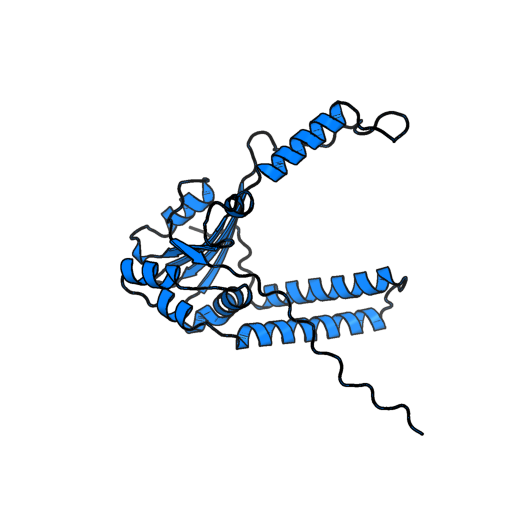-7.879 1.00 41.53 229 THR A C 1
ATOM 1867 O O . THR A 1 229 ? 1.313 -20.550 -8.406 1.00 41.53 229 THR A O 1
ATOM 1870 N N . GLU A 1 230 ? 2.732 -22.322 -8.539 1.00 35.50 230 GLU A N 1
ATOM 1871 C CA . GLU A 1 230 ? 2.700 -22.513 -9.987 1.00 35.50 230 GLU A CA 1
ATOM 1872 C C . GLU A 1 230 ? 1.289 -22.337 -10.570 1.00 35.50 230 GLU A C 1
ATOM 1874 O O . GLU A 1 230 ? 0.297 -22.712 -9.930 1.00 35.50 230 GLU A O 1
ATOM 1879 N N . PRO A 1 231 ? 1.167 -21.774 -11.789 1.00 41.00 231 PRO A N 1
ATOM 1880 C CA . PRO A 1 231 ? -0.115 -21.756 -12.476 1.00 41.00 231 PRO A CA 1
ATOM 1881 C C . PRO A 1 231 ? -0.695 -23.179 -12.505 1.00 41.00 231 PRO A C 1
ATOM 1883 O O . PRO A 1 231 ? 0.068 -24.136 -12.655 1.00 41.00 231 PRO A O 1
ATOM 1886 N N . PRO A 1 232 ? -2.025 -23.338 -12.358 1.00 42.03 232 PRO A N 1
ATOM 1887 C CA . PRO A 1 232 ? -2.648 -24.652 -12.416 1.00 42.03 232 PRO A CA 1
ATOM 1888 C C . PRO A 1 232 ? -2.183 -25.360 -13.687 1.00 42.03 232 PRO A C 1
ATOM 1890 O O . PRO A 1 232 ? -2.275 -24.790 -14.779 1.00 42.03 232 PRO A O 1
ATOM 1893 N N . GLN A 1 233 ? -1.639 -26.569 -13.522 1.00 39.16 233 GLN A N 1
ATOM 1894 C CA . GLN A 1 233 ? -1.202 -27.384 -14.646 1.00 39.16 233 GLN A CA 1
ATOM 1895 C C . GLN A 1 233 ? -2.363 -27.494 -15.644 1.00 39.16 233 GLN A C 1
ATOM 1897 O O . GLN A 1 233 ? -3.508 -27.698 -15.218 1.00 39.16 233 GLN A O 1
ATOM 1902 N N . PRO A 1 234 ? -2.109 -27.317 -16.954 1.00 42.16 234 PRO A N 1
ATOM 1903 C CA . PRO A 1 234 ? -3.144 -27.533 -17.949 1.00 42.16 234 PRO A CA 1
ATOM 1904 C C . PRO A 1 234 ? -3.720 -28.943 -17.757 1.00 42.16 234 PRO A C 1
ATOM 1906 O O . PRO A 1 234 ? -2.973 -29.858 -17.396 1.00 42.16 234 PRO A O 1
ATOM 1909 N N . PRO A 1 235 ? -5.036 -29.138 -17.960 1.00 49.31 235 PRO A N 1
ATOM 1910 C CA . PRO A 1 235 ? -5.626 -30.465 -17.866 1.00 49.31 235 PRO A CA 1
ATOM 1911 C C . PRO A 1 235 ? -4.832 -31.424 -18.765 1.00 49.31 235 PRO A C 1
ATOM 1913 O O . PRO A 1 235 ? -4.445 -31.016 -19.867 1.00 49.31 235 PRO A O 1
ATOM 1916 N N . PRO A 1 236 ? -4.552 -32.661 -18.308 1.00 56.59 236 PRO A N 1
ATOM 1917 C CA . PRO A 1 236 ? -3.772 -33.615 -19.081 1.00 56.59 236 PRO A CA 1
ATOM 1918 C C . PRO A 1 236 ? -4.366 -33.719 -20.484 1.00 56.59 236 PRO A C 1
ATOM 1920 O O . PRO A 1 236 ? -5.574 -33.909 -20.648 1.00 56.59 236 PRO A O 1
ATOM 1923 N N . 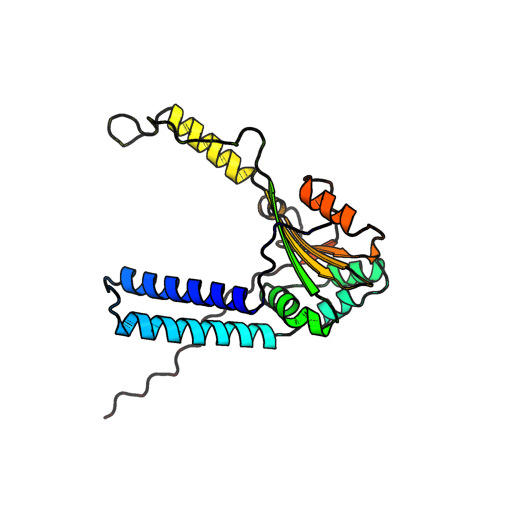GLY A 1 237 ? -3.508 -33.494 -21.483 1.00 54.28 237 GLY A N 1
ATOM 1924 C CA . GLY A 1 237 ? -3.898 -33.452 -22.884 1.00 54.28 237 GLY A CA 1
ATOM 1925 C C . GLY A 1 237 ? -4.719 -34.684 -23.241 1.00 54.28 237 GLY A C 1
ATOM 1926 O O . GLY A 1 237 ? -4.366 -35.806 -22.876 1.00 54.28 237 GLY A O 1
ATOM 1927 N N . ARG A 1 238 ? -5.839 -34.459 -23.933 1.00 44.00 238 ARG A N 1
ATOM 1928 C CA . ARG A 1 238 ? -6.676 -35.531 -24.475 1.00 44.00 238 ARG A CA 1
ATOM 1929 C C . ARG A 1 238 ? -5.753 -36.477 -25.260 1.00 44.00 238 ARG A C 1
ATOM 1931 O O . ARG A 1 238 ? -5.027 -35.973 -26.121 1.00 44.00 238 ARG A O 1
ATOM 1938 N N . PRO A 1 239 ? -5.728 -37.790 -24.968 1.00 45.31 239 PRO A N 1
ATOM 1939 C CA . PRO A 1 239 ? -4.891 -38.712 -25.719 1.00 45.31 239 PRO A CA 1
ATOM 1940 C C . PRO A 1 239 ? -5.235 -38.580 -27.202 1.00 45.31 239 PRO A C 1
ATOM 1942 O O . PRO A 1 239 ? -6.414 -38.531 -27.567 1.00 45.31 239 PRO A O 1
ATOM 1945 N N . ALA A 1 240 ? -4.198 -38.448 -28.031 1.00 43.81 240 ALA A N 1
ATOM 1946 C CA . ALA A 1 240 ? -4.343 -38.485 -29.476 1.00 43.81 240 ALA A CA 1
ATOM 1947 C C . ALA A 1 240 ? -5.096 -39.773 -29.829 1.00 43.81 240 ALA A C 1
ATOM 1949 O O . ALA A 1 240 ? -4.720 -40.850 -29.365 1.00 43.81 240 ALA A O 1
ATOM 1950 N N . GLY A 1 241 ? -6.207 -39.623 -30.552 1.00 50.19 241 GLY A N 1
ATOM 1951 C CA . GLY A 1 241 ? -7.069 -40.735 -30.927 1.00 50.19 241 GLY A CA 1
ATOM 1952 C C . GLY A 1 241 ? -6.278 -41.840 -31.622 1.00 50.19 241 GLY A C 1
ATOM 1953 O O . GLY A 1 241 ? -5.414 -41.551 -32.453 1.00 50.19 241 GLY A O 1
ATOM 1954 N N . GLY A 1 242 ? -6.578 -43.079 -31.233 1.00 41.75 242 GLY A N 1
ATOM 1955 C CA . GLY A 1 242 ? -6.329 -44.261 -32.053 1.00 41.75 242 GLY A CA 1
ATOM 1956 C C . GLY A 1 242 ? -7.412 -44.450 -33.105 1.00 41.75 242 GLY A C 1
ATOM 1957 O O . GLY A 1 242 ? -8.433 -43.724 -33.044 1.00 41.75 242 GLY A O 1
#

Solvent-accessible surface area (backbone atoms only — not comparable to full-atom values): 14073 Å² total; per-residue (Å²): 133,84,92,82,71,39,85,75,62,52,73,65,54,52,48,50,52,49,20,54,52,44,34,50,50,54,52,49,55,36,48,75,71,73,42,78,78,51,74,70,50,50,52,51,42,48,54,52,17,45,53,51,35,51,53,52,48,53,52,40,48,71,65,29,66,52,66,68,57,53,50,41,73,66,46,90,43,49,72,55,29,53,55,45,34,67,73,39,75,41,35,65,66,47,55,50,2,35,62,71,42,33,59,82,75,66,28,45,74,45,47,41,60,41,78,46,71,54,87,91,54,82,82,78,67,86,61,96,58,35,53,35,95,86,75,81,48,66,24,75,64,26,51,50,51,52,52,50,51,52,47,46,65,74,54,46,33,43,39,41,36,40,38,38,33,51,98,88,46,42,34,39,42,32,43,55,53,65,59,76,76,51,80,79,49,97,82,57,54,57,32,39,48,49,43,49,70,72,75,56,56,70,68,58,54,48,49,28,67,71,67,78,48,72,72,91,55,93,40,50,28,39,39,46,83,74,74,80,71,73,76,82,74,75,77,80,74,78,76,80,81,129

Sequence (242 aa):
MILSNGNSGTLEERISTLRDGLRDEMRMRLRYHGIQPNMDMEIDIFFRAEQKAKAIFDRMKNHGIKDELKALFSATRKKEAVRIAGTLTMTQRDLVGLILNCADLGLRHHLFTKEFRPPGTEGLQPPVDMIAEGGKELTEAGKRFFKQMGHVFTQRQQIHVHLFENEAQHHFIFFDFADTKDEHWVGGNHVHYSSHLWGIPKEDTFKDFETRGERPTNVHIKFVEVQATEPPQPPPGRPAGG

Foldseek 3Di:
DDPPDACPDDPVVVLVVQLVVQLVVVCVVCVVVVHDDDPVSSVVSSVVSNVVSVVVLVVLLVLAADVLNVQLQPDPAPVSNLVSQVPAEDEPSNVSNCQNHVVVVVKHKTKDKDKDFDPPCPPLDQDPQQADPPRDDGDPSVVVSVVVVVVRVVPIKMKIWIWIDDPPKIKIKMDIVVCVNDVPDPLGDWIDIDMCNLVDDPVVCVVCVHPVHDHPDPRIHHYDYDDPDDDPDDDPDDPDDD

Radius of gyration: 23.19 Å; Cα contacts (8 Å, |Δi|>4): 278; chains: 1; bounding box: 55×65×60 Å

pLDDT: mean 82.04, std 16.69, range [31.62, 98.25]

Nearest PDB structures (foldseek):
  4q28-assembly4_D  TM=3.561E-01  e=7.530E-02  Homo sapiens

Secondary structure (DSSP, 8-state):
----SS----HHHHHHHHHHHHHHHHHHHHHHTTPPP-HHHHHHHHHHHHHHHHHHHHHHHHT---HHHHHHHT--SHHHHHHHHHH-EEEHHHHHHHHHHGGGGT-EEEEEEEEEPPTT-TT----TT-B-TTSSSB-HHHHHHHHHHHHHHHH-EEEEEEEEE-SS-EEEEEEETTTTTS--STT-SEEEEEEGGG---HHHHHHHHHHT---S---EEEEE------PPPPPPPPPPP-

Mean predicted aligned error: 10.5 Å